Protein AF-A0AA35QQP9-F1 (afdb_monomer)

Organism: NCBI:txid74358

Structure (mmCIF, N/CA/C/O backbone):
data_AF-A0AA35QQP9-F1
#
_entry.id   AF-A0AA35QQP9-F1
#
loop_
_atom_site.group_PDB
_atom_site.id
_atom_site.type_symbol
_atom_site.label_atom_id
_atom_site.label_alt_id
_atom_site.label_comp_id
_atom_site.label_asym_id
_atom_site.label_entity_id
_atom_site.label_seq_id
_atom_site.pdbx_PDB_ins_code
_atom_site.Cartn_x
_atom_site.Cartn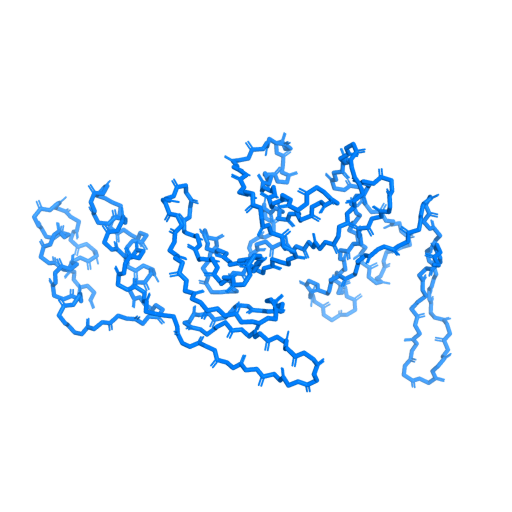_y
_atom_site.Cartn_z
_atom_site.occupancy
_atom_site.B_iso_or_equiv
_atom_site.auth_seq_id
_atom_site.auth_comp_id
_atom_site.auth_asym_id
_atom_site.auth_atom_id
_atom_site.pdbx_PDB_model_num
ATOM 1 N N . GLU A 1 1 ? 18.920 -3.601 -13.553 1.00 89.25 1 GLU A N 1
ATOM 2 C CA . GLU A 1 1 ? 18.325 -3.638 -14.903 1.00 89.25 1 GLU A CA 1
ATOM 3 C C . GLU A 1 1 ? 17.366 -2.453 -15.074 1.00 89.25 1 GLU A C 1
ATOM 5 O O . GLU A 1 1 ? 16.730 -2.079 -14.091 1.00 89.25 1 GLU A O 1
ATOM 10 N N . LYS A 1 2 ? 17.320 -1.806 -16.251 1.00 95.94 2 LYS A N 1
ATOM 11 C CA . LYS A 1 2 ? 16.365 -0.711 -16.572 1.00 95.94 2 LYS A CA 1
ATOM 12 C C . LYS A 1 2 ? 15.192 -1.193 -17.431 1.00 95.94 2 LYS A C 1
ATOM 14 O O . LYS A 1 2 ? 14.201 -0.486 -17.583 1.00 95.94 2 LYS A O 1
ATOM 19 N N . ARG A 1 3 ? 15.326 -2.371 -18.031 1.00 96.38 3 ARG A N 1
ATOM 20 C CA . ARG A 1 3 ? 14.351 -2.958 -18.941 1.00 96.38 3 ARG A CA 1
ATOM 21 C C . ARG A 1 3 ? 13.398 -3.875 -18.183 1.00 96.38 3 ARG A C 1
ATOM 23 O O . ARG A 1 3 ? 13.843 -4.753 -17.451 1.00 96.38 3 ARG A O 1
ATOM 30 N N . LEU A 1 4 ? 12.100 -3.690 -18.389 1.00 96.06 4 LEU A N 1
ATOM 31 C CA . LEU A 1 4 ? 11.058 -4.590 -17.905 1.00 96.06 4 LEU A CA 1
ATOM 32 C C . LEU A 1 4 ? 10.442 -5.318 -19.098 1.00 96.06 4 LEU A C 1
ATOM 34 O O . LEU A 1 4 ? 10.037 -4.670 -20.060 1.00 96.06 4 LEU A O 1
ATOM 38 N N . GLN A 1 5 ? 10.374 -6.645 -19.046 1.00 94.88 5 GLN A N 1
ATOM 39 C CA . GLN A 1 5 ? 9.845 -7.474 -20.129 1.00 94.88 5 GLN A CA 1
ATOM 40 C C . GLN A 1 5 ? 8.628 -8.260 -19.649 1.00 94.88 5 GLN A C 1
ATOM 42 O O . GLN A 1 5 ? 8.633 -8.810 -18.550 1.00 94.88 5 GLN A O 1
ATOM 47 N N . CYS A 1 6 ? 7.598 -8.312 -20.489 1.00 93.56 6 CYS A N 1
ATOM 48 C CA . CYS A 1 6 ? 6.437 -9.174 -20.321 1.00 93.56 6 CYS A CA 1
ATOM 49 C C . CYS A 1 6 ? 6.560 -10.328 -21.317 1.00 93.56 6 CYS A C 1
ATOM 51 O O . CYS A 1 6 ? 6.706 -10.104 -22.523 1.00 93.56 6 CYS A O 1
ATOM 53 N N . LEU A 1 7 ? 6.562 -11.548 -20.788 1.00 93.81 7 LEU A N 1
ATOM 54 C CA . LEU A 1 7 ? 6.666 -12.779 -21.556 1.00 93.81 7 LEU A CA 1
ATOM 55 C C . LEU A 1 7 ? 5.373 -13.573 -21.385 1.00 93.81 7 LEU A C 1
ATOM 57 O O . LEU A 1 7 ? 4.830 -13.633 -20.281 1.00 93.81 7 LEU A O 1
ATOM 61 N N . SER A 1 8 ? 4.935 -14.227 -22.453 1.00 91.81 8 SER A N 1
ATOM 62 C CA . SER A 1 8 ? 3.898 -15.248 -22.381 1.00 91.81 8 SER A CA 1
ATOM 63 C C . SER A 1 8 ? 4.399 -16.478 -21.610 1.00 91.81 8 SER A C 1
ATOM 65 O O . SER A 1 8 ? 5.603 -16.668 -21.404 1.00 91.81 8 SER A O 1
ATOM 67 N N . PHE A 1 9 ? 3.492 -17.395 -21.264 1.00 90.88 9 PHE A N 1
ATOM 68 C CA . PHE A 1 9 ? 3.864 -18.685 -20.666 1.00 90.88 9 PHE A CA 1
ATOM 69 C C . PHE A 1 9 ? 4.741 -19.562 -21.572 1.00 90.88 9 PHE A C 1
ATOM 71 O O . PHE A 1 9 ? 5.433 -20.448 -21.078 1.00 90.88 9 PHE A O 1
ATOM 78 N N . SER A 1 10 ? 4.755 -19.309 -22.885 1.00 96.31 10 SER A N 1
ATOM 79 C CA . SER A 1 10 ? 5.655 -19.978 -23.832 1.00 96.31 10 SER A CA 1
ATOM 80 C C . SER A 1 10 ? 7.013 -19.275 -23.973 1.00 96.31 10 SER A C 1
ATOM 82 O O . SER A 1 10 ? 7.796 -19.636 -24.848 1.00 96.31 10 SER A O 1
ATOM 84 N N . GLY A 1 11 ? 7.291 -18.251 -23.158 1.00 94.38 11 GLY A N 1
ATOM 85 C CA . GLY A 1 11 ? 8.537 -17.481 -23.186 1.00 94.38 11 GLY A CA 1
ATOM 86 C C . GLY A 1 11 ? 8.629 -16.468 -24.330 1.00 94.38 11 GLY A C 1
ATOM 87 O O . GLY A 1 11 ? 9.696 -15.898 -24.559 1.00 94.38 11 GLY A O 1
ATOM 88 N N . VAL A 1 12 ? 7.535 -16.225 -25.058 1.00 96.44 12 VAL A N 1
ATOM 89 C CA . VAL A 1 12 ? 7.515 -15.256 -26.161 1.00 96.44 12 VAL A CA 1
ATOM 90 C C . VAL A 1 12 ? 7.364 -13.856 -25.584 1.00 96.44 12 VAL A C 1
ATOM 92 O O . VAL A 1 12 ? 6.484 -13.612 -24.764 1.00 96.44 12 VAL A O 1
ATOM 95 N N . LYS A 1 13 ? 8.216 -12.921 -26.015 1.00 95.00 13 LYS A N 1
ATOM 96 C CA . LYS A 1 13 ? 8.120 -11.525 -25.582 1.00 95.00 13 LYS A CA 1
ATOM 97 C C . LYS A 1 13 ? 6.868 -10.873 -26.157 1.00 95.00 13 LYS A C 1
ATOM 99 O O . LYS A 1 13 ? 6.793 -10.644 -27.360 1.00 95.00 13 LYS A O 1
ATOM 104 N N . GLU A 1 14 ? 5.938 -10.520 -25.279 1.00 93.31 14 GLU A N 1
ATOM 105 C CA . GLU A 1 14 ? 4.712 -9.803 -25.632 1.00 93.31 14 GLU A CA 1
ATOM 106 C C . GLU A 1 14 ? 4.926 -8.291 -25.575 1.00 93.31 14 GLU A C 1
ATOM 108 O O . GLU A 1 14 ? 4.442 -7.552 -26.434 1.00 93.31 14 GLU A O 1
ATOM 113 N N . ARG A 1 15 ? 5.682 -7.813 -24.576 1.00 93.31 15 ARG A N 1
ATOM 114 C CA . ARG A 1 15 ? 5.917 -6.377 -24.387 1.00 93.31 15 ARG A CA 1
ATOM 115 C C . ARG A 1 15 ? 7.225 -6.076 -23.668 1.00 93.31 15 ARG A C 1
ATOM 117 O O . ARG A 1 15 ? 7.816 -6.927 -23.005 1.00 93.31 15 ARG A O 1
ATOM 124 N N . GLU A 1 16 ? 7.676 -4.837 -23.806 1.00 95.12 16 GLU A N 1
ATOM 125 C CA . GLU A 1 16 ? 8.870 -4.319 -23.152 1.00 95.12 16 GLU A CA 1
ATOM 126 C C . GLU A 1 16 ? 8.683 -2.843 -22.807 1.00 95.12 16 GLU A C 1
ATOM 128 O O . GLU A 1 16 ? 8.156 -2.079 -23.615 1.00 95.12 16 GLU A O 1
ATOM 133 N N . TRP A 1 17 ? 9.154 -2.446 -21.628 1.00 96.62 17 TRP A N 1
ATOM 134 C CA . TRP A 1 17 ? 9.225 -1.055 -21.206 1.00 96.62 17 TRP A CA 1
ATOM 135 C C . TRP A 1 17 ? 10.654 -0.727 -20.783 1.00 96.62 17 TRP A C 1
ATOM 137 O O . TRP A 1 17 ? 11.290 -1.481 -20.039 1.00 96.62 17 TRP A O 1
ATOM 147 N N . LEU A 1 18 ? 11.153 0.419 -21.236 1.00 96.50 18 LEU A N 1
ATOM 148 C CA . LEU A 1 18 ? 12.462 0.934 -20.856 1.00 96.50 18 LEU A CA 1
ATOM 149 C C . LEU A 1 18 ? 12.287 2.058 -19.835 1.00 96.50 18 LEU A C 1
ATOM 151 O O . LEU A 1 18 ? 11.693 3.088 -20.139 1.00 96.50 18 LEU A O 1
ATOM 155 N N . MET A 1 19 ? 12.813 1.853 -18.630 1.00 96.38 19 MET A N 1
ATOM 156 C CA . MET A 1 19 ? 12.759 2.839 -17.553 1.00 96.38 19 MET A CA 1
ATOM 157 C C . MET A 1 19 ? 13.914 3.837 -17.659 1.00 96.38 19 MET A C 1
ATOM 159 O O . MET A 1 19 ? 15.019 3.497 -18.087 1.00 96.38 19 MET A O 1
ATOM 163 N N . GLU A 1 20 ? 13.699 5.062 -17.180 1.00 95.38 20 GLU A N 1
ATOM 164 C CA . GLU A 1 20 ? 14.738 6.103 -17.152 1.00 95.38 20 GLU A CA 1
ATOM 165 C C . GLU A 1 20 ? 15.899 5.743 -16.203 1.00 95.38 20 GLU A C 1
ATOM 167 O O . GLU A 1 20 ? 17.068 6.073 -16.439 1.00 95.38 20 GLU A O 1
ATOM 172 N N . SER A 1 21 ? 15.595 5.003 -15.136 1.00 97.81 21 SER A N 1
ATOM 173 C CA . SER A 1 21 ? 16.534 4.609 -14.085 1.00 97.81 21 SER A CA 1
ATOM 174 C C . SER A 1 21 ? 16.409 3.125 -13.735 1.00 97.81 21 SER A C 1
ATOM 176 O O . SER A 1 21 ? 15.544 2.416 -14.243 1.00 97.8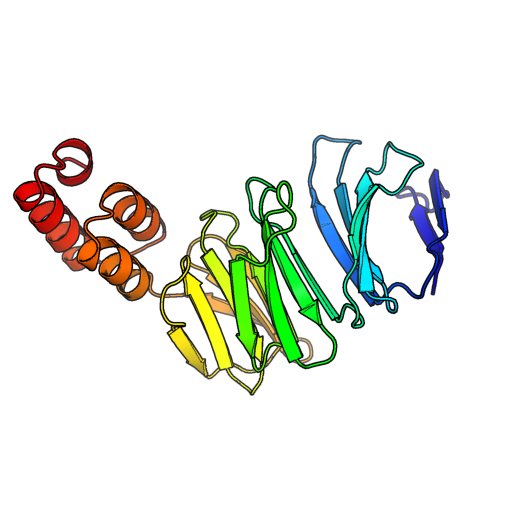1 21 SER A O 1
ATOM 178 N N . LEU A 1 22 ? 17.328 2.628 -12.904 1.00 98.00 22 LEU A N 1
ATOM 179 C CA . LEU A 1 22 ? 17.347 1.229 -12.475 1.00 98.00 22 LEU A CA 1
ATOM 180 C C . LEU A 1 22 ? 16.060 0.883 -11.727 1.00 98.00 22 LEU A C 1
ATOM 182 O O . LEU A 1 22 ? 15.686 1.593 -10.793 1.00 98.00 22 LEU A O 1
ATOM 186 N N . ILE A 1 23 ? 15.438 -0.233 -12.102 1.00 98.25 23 ILE A N 1
ATOM 187 C CA . ILE A 1 23 ? 14.289 -0.787 -11.388 1.00 98.25 23 ILE A CA 1
ATOM 188 C C . ILE A 1 23 ? 14.777 -1.318 -10.039 1.00 98.25 23 ILE A C 1
ATOM 190 O O . ILE A 1 23 ? 15.740 -2.087 -9.979 1.00 98.25 23 ILE A O 1
ATOM 194 N N . ARG A 1 24 ? 14.135 -0.876 -8.957 1.00 97.31 24 ARG A N 1
ATOM 195 C CA . ARG A 1 24 ? 14.454 -1.276 -7.579 1.00 97.31 24 ARG A CA 1
ATOM 196 C C . ARG A 1 24 ? 13.390 -2.172 -6.974 1.00 97.31 24 ARG A C 1
ATOM 198 O O . ARG A 1 24 ? 13.735 -3.063 -6.207 1.00 97.31 24 ARG A O 1
ATOM 205 N N . TYR A 1 25 ? 12.130 -1.948 -7.331 1.00 97.44 25 TYR A N 1
ATOM 206 C CA . TYR A 1 25 ? 11.013 -2.711 -6.797 1.00 97.44 25 TYR A CA 1
ATOM 207 C C . TYR A 1 25 ? 9.899 -2.849 -7.833 1.00 97.44 25 TYR A C 1
ATOM 209 O O . TYR A 1 25 ? 9.630 -1.908 -8.582 1.00 97.44 25 TYR A O 1
ATOM 217 N N . ILE A 1 26 ? 9.254 -4.014 -7.861 1.00 96.81 26 ILE A N 1
ATOM 218 C CA . ILE A 1 26 ? 8.072 -4.292 -8.680 1.00 96.81 26 ILE A CA 1
ATOM 219 C C . ILE A 1 26 ? 7.016 -4.907 -7.767 1.00 96.81 26 ILE A C 1
ATOM 221 O O . ILE A 1 26 ? 7.303 -5.867 -7.053 1.00 96.81 26 ILE A O 1
ATOM 225 N N . LYS A 1 27 ? 5.794 -4.380 -7.820 1.00 96.31 27 LYS A N 1
ATOM 226 C CA . LYS A 1 27 ? 4.635 -4.917 -7.099 1.00 96.31 27 LYS A CA 1
ATOM 227 C C . LYS A 1 27 ? 3.499 -5.170 -8.077 1.00 96.31 27 LYS A C 1
ATOM 229 O O . LYS A 1 27 ? 3.086 -4.261 -8.793 1.00 96.31 27 LYS A O 1
ATOM 234 N N . VAL A 1 28 ? 2.963 -6.387 -8.084 1.00 95.12 28 VAL A N 1
ATOM 235 C CA . VAL A 1 28 ? 1.711 -6.684 -8.790 1.00 95.12 28 VAL A CA 1
ATOM 236 C C . VAL A 1 28 ? 0.554 -6.117 -7.977 1.00 95.12 28 VAL A C 1
ATOM 238 O O . VAL A 1 28 ? 0.449 -6.388 -6.784 1.00 95.12 28 VAL A O 1
ATOM 241 N N . ILE A 1 29 ? -0.314 -5.344 -8.626 1.00 93.94 29 ILE A N 1
ATOM 242 C CA . ILE A 1 29 ? -1.487 -4.713 -7.993 1.00 93.94 29 ILE A CA 1
ATOM 243 C C . ILE A 1 29 ? -2.811 -5.264 -8.538 1.00 93.94 29 ILE A C 1
ATOM 245 O O . ILE A 1 29 ? -3.883 -4.754 -8.209 1.00 93.94 29 ILE A O 1
ATOM 249 N N . GLY A 1 30 ? -2.737 -6.300 -9.380 1.00 92.12 30 GLY A N 1
ATOM 250 C CA . GLY A 1 30 ? -3.878 -6.978 -9.990 1.00 92.12 30 GLY A CA 1
ATOM 251 C C . GLY A 1 30 ? -4.621 -6.116 -11.012 1.00 92.12 30 GLY A C 1
ATOM 252 O O . GLY A 1 30 ? -4.199 -5.018 -11.381 1.00 92.12 30 GLY A O 1
ATOM 253 N N . GLY A 1 31 ? -5.768 -6.595 -11.466 1.00 91.81 31 GLY A N 1
ATOM 254 C CA . GLY A 1 31 ? -6.614 -5.938 -12.457 1.00 91.81 31 GLY A CA 1
ATOM 255 C C . GLY A 1 31 ? -7.516 -6.963 -13.141 1.00 91.81 31 GLY A C 1
ATOM 256 O O . GLY A 1 31 ? -7.404 -8.152 -12.842 1.00 91.81 31 GLY A O 1
ATOM 257 N N . PRO A 1 32 ? -8.426 -6.524 -14.022 1.00 93.25 32 PRO A N 1
ATOM 258 C CA . PRO A 1 32 ? -9.180 -7.434 -14.874 1.00 93.25 32 PRO A CA 1
ATOM 259 C C . PRO A 1 32 ? -8.239 -8.293 -15.735 1.00 93.25 32 PRO A C 1
ATOM 261 O O . PRO A 1 32 ? -7.147 -7.816 -16.057 1.00 93.25 32 PRO A O 1
ATOM 264 N N . PRO A 1 33 ? -8.666 -9.496 -16.157 1.00 92.50 33 PRO A N 1
ATOM 265 C CA . PRO A 1 33 ? -7.888 -10.339 -17.060 1.00 92.50 33 PRO A CA 1
ATOM 266 C C . PRO A 1 33 ? -7.400 -9.574 -18.297 1.00 92.50 33 PRO A C 1
ATOM 268 O O . PRO A 1 33 ? -8.198 -8.942 -18.994 1.00 92.50 33 PRO A O 1
ATOM 271 N N . GLY A 1 34 ? -6.091 -9.611 -18.547 1.00 89.75 34 GLY A N 1
ATOM 272 C CA . GLY A 1 34 ? -5.435 -8.907 -19.653 1.00 89.75 34 GLY A CA 1
ATOM 273 C C . GLY A 1 34 ? -5.222 -7.407 -19.425 1.00 89.75 34 GLY A C 1
ATOM 274 O O . GLY A 1 34 ? -4.732 -6.727 -20.319 1.00 89.75 34 GLY A O 1
ATOM 275 N N . ARG A 1 35 ? -5.591 -6.874 -18.255 1.00 93.69 35 ARG A N 1
ATOM 276 C CA . ARG A 1 35 ? -5.403 -5.472 -17.832 1.00 93.69 35 ARG A CA 1
ATOM 277 C C . ARG A 1 35 ? -4.793 -5.378 -16.437 1.00 93.69 35 ARG A C 1
ATOM 279 O O . ARG A 1 35 ? -5.070 -4.451 -15.668 1.00 93.69 35 ARG A O 1
ATOM 286 N N . GLU A 1 36 ? -3.999 -6.370 -16.070 1.00 94.94 36 GLU A N 1
ATOM 287 C CA . GLU A 1 36 ? -3.306 -6.427 -14.799 1.00 94.94 36 GLU A CA 1
ATOM 288 C C . GLU A 1 36 ? -2.321 -5.261 -14.675 1.00 94.94 36 GLU A C 1
ATOM 290 O O . GLU A 1 36 ? -1.616 -4.885 -15.615 1.00 94.94 36 GLU A O 1
ATOM 295 N N . GLY A 1 37 ? -2.305 -4.663 -13.486 1.00 95.31 37 GLY A 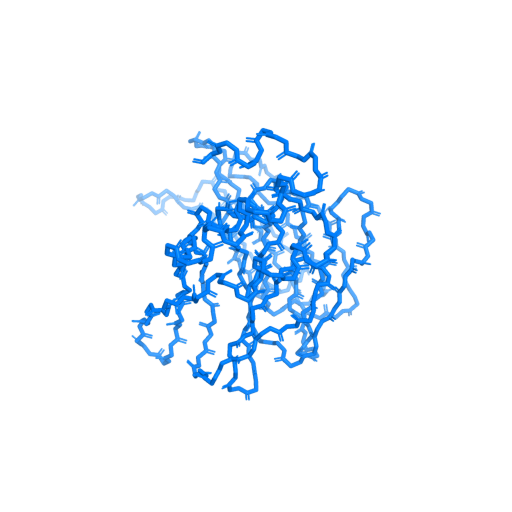N 1
ATOM 296 C CA . GLY A 1 37 ? -1.447 -3.545 -13.152 1.00 95.31 37 GLY A CA 1
ATOM 297 C C . GLY A 1 37 ? -0.201 -3.970 -12.383 1.00 95.31 37 GLY A C 1
ATOM 298 O O . GLY A 1 37 ? -0.224 -4.893 -11.562 1.00 95.31 37 GLY A O 1
ATOM 299 N N . LEU A 1 38 ? 0.864 -3.207 -12.584 1.00 96.25 38 LEU A N 1
ATOM 300 C CA . LEU A 1 38 ? 2.121 -3.282 -11.855 1.00 96.25 38 LEU A CA 1
ATOM 301 C C . LEU A 1 38 ? 2.474 -1.887 -11.344 1.00 96.25 38 LEU A C 1
ATOM 303 O O . LEU A 1 38 ? 2.244 -0.888 -12.028 1.00 96.25 38 LEU A O 1
ATOM 307 N N . LEU A 1 39 ? 3.088 -1.825 -10.174 1.00 97.75 39 LEU A N 1
ATOM 308 C CA . LEU A 1 39 ? 3.823 -0.656 -9.722 1.00 97.75 39 LEU A CA 1
ATOM 309 C C . LEU A 1 39 ? 5.315 -0.920 -9.845 1.00 97.75 39 LEU A C 1
ATOM 311 O O . LEU A 1 39 ? 5.786 -2.018 -9.544 1.00 97.75 39 LEU A O 1
ATOM 315 N N . VAL A 1 40 ? 6.053 0.099 -10.266 1.00 98.25 40 VAL A N 1
ATOM 316 C CA . VAL A 1 40 ? 7.497 0.028 -10.467 1.00 98.25 40 VAL A CA 1
ATOM 317 C C . VAL A 1 40 ? 8.151 1.214 -9.775 1.00 98.25 40 VAL A C 1
ATOM 319 O O . VAL A 1 40 ? 7.869 2.364 -10.103 1.00 98.25 40 VAL A O 1
ATOM 322 N N . GLY A 1 41 ? 9.027 0.925 -8.816 1.00 98.31 41 GLY A N 1
ATOM 323 C CA . GLY A 1 41 ? 9.838 1.914 -8.113 1.00 98.31 41 GLY A CA 1
ATOM 324 C C . GLY A 1 41 ? 11.255 1.937 -8.669 1.00 98.31 41 GLY A C 1
ATOM 325 O O . GLY A 1 41 ? 11.887 0.884 -8.819 1.00 98.31 41 GLY A O 1
ATOM 326 N N . LEU A 1 42 ? 11.762 3.128 -8.979 1.00 98.50 42 LEU A N 1
ATOM 327 C CA . LEU A 1 42 ? 13.074 3.318 -9.590 1.00 98.50 42 LEU A CA 1
ATOM 328 C C . LEU A 1 42 ? 14.108 3.906 -8.616 1.00 98.50 42 LEU A C 1
ATOM 330 O O . LEU A 1 42 ? 13.783 4.558 -7.625 1.00 98.50 42 LEU A O 1
ATOM 334 N N . LYS A 1 43 ? 15.396 3.735 -8.944 1.00 98.25 43 LYS A N 1
ATOM 335 C CA . LYS A 1 43 ? 16.525 4.297 -8.177 1.00 98.25 43 LYS A CA 1
ATOM 336 C C . LYS A 1 43 ? 16.542 5.832 -8.161 1.00 98.25 43 LYS A C 1
ATOM 338 O O . LYS A 1 43 ? 17.113 6.415 -7.258 1.00 98.25 43 LYS A O 1
ATOM 343 N N . ASN A 1 44 ? 15.944 6.496 -9.148 1.00 97.81 44 ASN A N 1
ATOM 344 C CA . ASN A 1 44 ? 15.851 7.964 -9.187 1.00 97.81 44 ASN A CA 1
ATOM 345 C C . ASN A 1 44 ? 14.605 8.512 -8.457 1.00 97.81 44 ASN A C 1
ATOM 347 O O . ASN A 1 44 ? 14.229 9.654 -8.710 1.00 97.81 44 ASN A O 1
ATOM 351 N N . GLY A 1 45 ? 13.919 7.686 -7.659 1.00 97.88 45 GLY 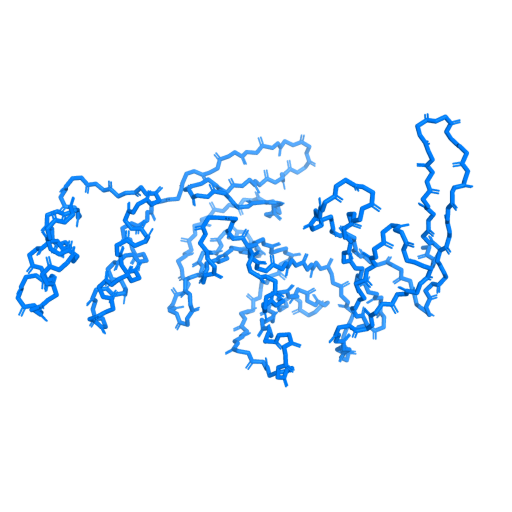A N 1
ATOM 352 C CA . GLY A 1 45 ? 12.721 8.074 -6.910 1.00 97.88 45 GLY A CA 1
ATOM 353 C C . GLY A 1 45 ? 11.425 8.112 -7.717 1.00 97.88 45 GLY A C 1
ATOM 354 O O . GLY A 1 45 ? 10.366 8.401 -7.165 1.00 97.88 45 GLY A O 1
ATOM 355 N N . GLN A 1 46 ? 11.464 7.825 -9.021 1.00 98.12 46 GLN A N 1
ATOM 356 C CA . GLN A 1 46 ? 10.253 7.769 -9.837 1.00 98.12 46 GLN A CA 1
ATOM 357 C C . GLN A 1 46 ? 9.452 6.500 -9.531 1.00 98.12 46 GLN A C 1
ATOM 359 O O . GLN A 1 46 ? 10.010 5.402 -9.438 1.00 98.12 46 GLN A O 1
ATOM 364 N N . ILE A 1 47 ? 8.135 6.658 -9.409 1.00 98.38 47 ILE A N 1
ATOM 365 C CA . ILE A 1 47 ? 7.187 5.570 -9.187 1.00 98.38 47 ILE A CA 1
ATOM 366 C C . ILE A 1 47 ? 6.192 5.562 -10.337 1.00 98.38 47 ILE A C 1
ATOM 368 O O . ILE A 1 47 ? 5.530 6.563 -10.626 1.00 98.38 47 ILE A O 1
ATOM 372 N N . LEU A 1 48 ? 6.109 4.419 -11.002 1.00 97.88 48 LEU A N 1
ATOM 373 C CA . LEU A 1 48 ? 5.355 4.222 -12.228 1.00 97.88 48 LEU A CA 1
ATOM 374 C C . LEU A 1 48 ? 4.257 3.187 -12.007 1.00 97.88 48 LEU A C 1
ATOM 376 O O . LEU A 1 48 ? 4.444 2.213 -11.279 1.00 97.88 48 LEU A O 1
ATOM 380 N N . LYS A 1 49 ? 3.137 3.369 -12.698 1.00 97.38 49 LYS A N 1
ATOM 381 C CA . LYS A 1 49 ? 2.081 2.378 -12.865 1.00 97.38 49 LYS A CA 1
ATOM 382 C C . LYS A 1 49 ? 2.076 1.897 -14.305 1.00 97.38 49 LYS A C 1
ATOM 384 O O . LYS A 1 49 ? 2.029 2.703 -15.231 1.00 97.38 49 LYS A O 1
ATOM 389 N N . ILE A 1 50 ? 2.111 0.589 -14.485 1.00 96.81 50 ILE A N 1
ATOM 390 C CA . ILE A 1 50 ? 2.088 -0.065 -15.791 1.00 96.81 50 ILE A CA 1
ATOM 391 C C . ILE A 1 50 ? 0.855 -0.955 -15.845 1.00 96.81 50 ILE A C 1
ATOM 393 O O . ILE A 1 50 ? 0.522 -1.595 -14.852 1.00 96.81 50 ILE A O 1
ATOM 397 N N . PHE A 1 51 ? 0.194 -0.997 -16.996 1.00 96.12 51 PHE A N 1
ATOM 398 C CA . PHE A 1 51 ? -0.813 -2.007 -17.307 1.00 96.12 51 PHE A CA 1
ATOM 399 C C . PHE A 1 51 ? -0.285 -2.885 -18.436 1.00 96.12 51 PHE A C 1
ATOM 401 O O . PHE A 1 51 ? 0.337 -2.373 -19.365 1.00 96.12 51 PHE A O 1
ATOM 408 N N . VAL A 1 52 ? -0.507 -4.196 -18.365 1.00 93.94 52 VAL A N 1
ATOM 409 C CA . VAL A 1 52 ? 0.052 -5.144 -19.348 1.00 93.94 52 VAL A CA 1
ATOM 410 C C . VAL A 1 52 ? -0.493 -4.945 -20.772 1.00 93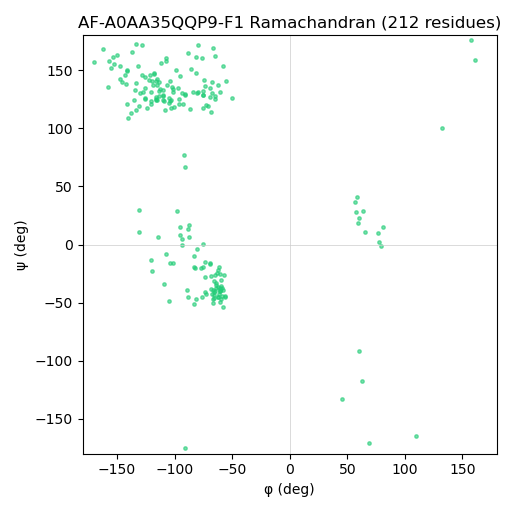.94 52 VAL A C 1
ATOM 412 O O . VAL A 1 52 ? 0.214 -5.216 -21.747 1.00 93.94 52 VAL A O 1
ATOM 415 N N . ASP A 1 53 ? -1.702 -4.395 -20.918 1.00 93.19 53 ASP A N 1
ATOM 416 C CA . ASP A 1 53 ? -2.294 -4.014 -22.206 1.00 93.19 53 ASP A CA 1
ATOM 417 C C . ASP A 1 53 ? -1.838 -2.641 -22.717 1.00 93.19 53 ASP A C 1
ATOM 419 O O . ASP A 1 53 ? -2.089 -2.308 -23.877 1.00 93.19 53 ASP A O 1
ATOM 423 N N . ASN A 1 54 ? -1.133 -1.853 -21.900 1.00 92.44 54 ASN A N 1
ATOM 424 C CA . ASN A 1 54 ? -0.744 -0.488 -22.233 1.00 92.44 54 ASN A CA 1
ATOM 425 C C . ASN A 1 54 ? 0.775 -0.366 -22.480 1.00 92.44 54 ASN A C 1
ATOM 427 O O . ASN A 1 54 ? 1.584 -0.701 -21.608 1.00 92.44 54 ASN A O 1
ATOM 431 N N . PRO A 1 55 ? 1.215 0.151 -23.644 1.00 90.50 55 PRO A N 1
ATOM 432 C CA . PRO A 1 55 ? 2.637 0.371 -23.908 1.00 90.50 55 PRO A CA 1
ATOM 433 C C . PRO A 1 55 ? 3.263 1.494 -23.067 1.00 90.50 55 PRO A C 1
ATOM 435 O O . PRO A 1 55 ? 4.486 1.554 -22.965 1.00 90.50 55 PRO A O 1
ATOM 438 N N . PHE A 1 56 ? 2.468 2.373 -22.453 1.00 92.88 56 PHE A N 1
ATOM 439 C CA . PHE A 1 56 ? 2.976 3.524 -21.711 1.00 92.88 56 PHE A CA 1
ATOM 440 C C . PHE A 1 56 ? 2.962 3.289 -20.198 1.00 92.88 56 PHE A C 1
ATOM 442 O O . PHE A 1 56 ? 1.966 2.846 -19.625 1.00 92.88 56 PHE A O 1
ATOM 449 N N . ALA A 1 57 ? 4.072 3.637 -19.544 1.00 95.06 57 ALA A N 1
ATOM 450 C CA . ALA A 1 57 ? 4.158 3.702 -18.091 1.00 95.06 57 ALA A CA 1
ATOM 451 C C . ALA A 1 57 ? 3.642 5.063 -17.599 1.00 95.06 57 ALA A C 1
ATOM 453 O O . ALA A 1 57 ? 4.047 6.111 -18.099 1.00 95.06 57 ALA A O 1
ATOM 454 N N . ILE A 1 58 ? 2.758 5.050 -16.605 1.00 95.88 58 ILE A N 1
ATOM 455 C CA . ILE A 1 58 ? 2.138 6.249 -16.035 1.00 95.88 58 ILE A CA 1
ATOM 456 C C . ILE A 1 58 ? 2.920 6.653 -14.788 1.00 95.88 58 ILE A C 1
ATOM 458 O O . ILE A 1 58 ? 3.000 5.883 -13.834 1.00 95.88 58 ILE A O 1
ATOM 462 N N . VAL A 1 59 ? 3.469 7.866 -14.754 1.00 96.88 59 VAL A N 1
ATOM 463 C CA . VAL A 1 59 ? 4.135 8.394 -13.554 1.00 96.88 59 VAL A CA 1
ATOM 464 C C . VAL A 1 59 ? 3.094 8.707 -12.485 1.00 96.88 59 VAL A C 1
ATOM 466 O O . VAL A 1 59 ? 2.220 9.547 -12.689 1.00 96.88 59 VAL A O 1
ATOM 469 N N . LEU A 1 60 ? 3.192 8.042 -11.333 1.00 97.12 60 LEU A N 1
ATOM 470 C CA . LEU A 1 60 ? 2.343 8.327 -10.179 1.00 97.12 60 LEU A CA 1
ATOM 471 C C . LEU A 1 60 ? 2.952 9.403 -9.286 1.00 97.12 60 LEU A C 1
ATOM 473 O O . LEU A 1 60 ? 2.237 10.298 -8.843 1.00 97.12 60 LEU A O 1
ATOM 477 N N . LEU A 1 61 ? 4.248 9.305 -9.001 1.00 97.25 61 LEU A N 1
ATOM 478 C CA . LEU A 1 61 ? 4.952 10.187 -8.075 1.00 97.25 61 LEU A CA 1
ATOM 479 C C . LEU A 1 61 ? 6.451 10.183 -8.406 1.00 97.25 61 LEU A C 1
ATOM 481 O O . LEU A 1 61 ? 6.958 9.236 -9.012 1.00 97.25 61 LEU A O 1
ATOM 485 N N . LYS A 1 62 ? 7.166 11.231 -7.996 1.00 97.00 62 LYS A N 1
ATOM 486 C CA . LYS A 1 62 ? 8.628 11.276 -8.021 1.00 97.00 62 LYS A CA 1
ATOM 487 C C . LYS A 1 62 ? 9.149 11.813 -6.691 1.00 97.00 62 LYS A C 1
ATOM 489 O O . LYS A 1 62 ? 8.888 12.963 -6.354 1.00 97.00 62 LYS A O 1
ATOM 494 N N . GLN A 1 63 ? 9.878 10.977 -5.964 1.00 95.88 63 GLN A N 1
ATOM 495 C CA . GLN A 1 63 ? 10.605 11.354 -4.755 1.00 95.88 63 GLN A CA 1
ATOM 496 C C . GLN A 1 63 ? 12.018 11.839 -5.100 1.00 95.88 63 GLN A C 1
ATOM 498 O O . GLN A 1 63 ? 12.514 11.626 -6.209 1.00 95.88 63 GLN A O 1
ATOM 503 N N . SER A 1 64 ? 12.668 12.499 -4.144 1.00 96.06 64 SER A N 1
ATOM 504 C CA . SER A 1 64 ? 14.086 12.868 -4.232 1.00 96.06 64 SER A CA 1
ATOM 505 C C . SER A 1 64 ? 15.026 11.688 -3.965 1.00 96.06 64 SER A C 1
ATOM 507 O O . SER A 1 64 ? 16.185 11.737 -4.371 1.00 96.06 64 SER A O 1
ATOM 509 N N . THR A 1 65 ? 14.533 10.644 -3.300 1.00 97.75 65 THR A N 1
ATOM 510 C CA . THR A 1 65 ? 15.297 9.497 -2.798 1.00 97.75 65 THR A CA 1
ATOM 511 C C . THR A 1 65 ? 14.938 8.221 -3.551 1.00 97.75 65 THR A C 1
ATOM 513 O O . THR A 1 65 ? 13.868 8.108 -4.154 1.00 97.75 65 THR A O 1
ATOM 516 N N . ALA A 1 66 ? 15.849 7.249 -3.568 1.00 98.12 66 ALA A N 1
ATOM 517 C CA . ALA A 1 66 ? 15.628 5.987 -4.266 1.00 98.12 66 ALA A CA 1
ATOM 518 C C . ALA A 1 66 ? 14.522 5.148 -3.607 1.00 98.12 66 ALA A C 1
ATOM 520 O O . ALA A 1 66 ? 14.484 4.990 -2.388 1.00 98.12 66 ALA A O 1
ATOM 521 N N . VAL A 1 67 ? 13.673 4.515 -4.423 1.00 98.31 67 VAL A N 1
ATOM 522 C CA . VAL A 1 67 ? 12.625 3.618 -3.918 1.00 98.31 67 VAL A CA 1
ATOM 523 C C . VAL A 1 67 ? 13.231 2.281 -3.486 1.00 98.31 67 VAL A C 1
ATOM 525 O O . VAL A 1 67 ? 14.002 1.669 -4.236 1.00 98.31 67 VAL A O 1
ATOM 528 N N . ARG A 1 68 ? 12.865 1.798 -2.295 1.00 97.19 68 ARG A N 1
ATOM 529 C CA . ARG A 1 68 ? 13.259 0.483 -1.765 1.00 97.19 68 ARG A CA 1
ATOM 530 C C . ARG A 1 68 ? 12.118 -0.526 -1.823 1.00 97.19 68 ARG A C 1
ATOM 532 O O . ARG A 1 68 ? 12.323 -1.640 -2.294 1.00 97.19 68 ARG A O 1
ATOM 539 N N . CYS A 1 69 ? 10.937 -0.137 -1.362 1.00 96.88 69 CYS A N 1
ATOM 540 C CA . CYS A 1 69 ? 9.725 -0.952 -1.358 1.00 96.88 69 CYS A CA 1
ATOM 541 C C . CYS A 1 69 ? 8.521 -0.029 -1.547 1.00 96.88 69 CYS A C 1
ATOM 543 O O . CYS A 1 69 ? 8.598 1.156 -1.238 1.00 96.88 69 CYS A O 1
ATOM 545 N N . LEU A 1 70 ? 7.423 -0.539 -2.088 1.00 97.88 70 LEU A N 1
ATOM 546 C CA . LEU A 1 70 ? 6.195 0.229 -2.240 1.00 97.88 70 LEU A CA 1
ATOM 547 C C . LEU A 1 70 ? 4.991 -0.705 -2.290 1.00 97.88 70 LEU A C 1
ATOM 549 O O . LEU A 1 70 ? 5.095 -1.840 -2.762 1.00 97.88 70 LEU A O 1
ATOM 553 N N . ASP A 1 71 ? 3.847 -0.196 -1.862 1.00 97.94 71 ASP A N 1
ATOM 554 C CA . ASP A 1 71 ? 2.566 -0.873 -2.007 1.00 97.94 71 ASP A CA 1
ATOM 555 C C . ASP A 1 71 ? 1.434 0.152 -2.132 1.00 97.94 71 ASP A C 1
ATOM 557 O O . ASP A 1 71 ? 1.598 1.331 -1.809 1.00 97.94 71 ASP A O 1
ATOM 561 N N . MET A 1 72 ? 0.273 -0.286 -2.602 1.00 96.50 72 MET A N 1
ATOM 562 C CA . MET A 1 72 ? -0.881 0.580 -2.824 1.00 96.50 72 MET A CA 1
ATOM 563 C C . MET A 1 72 ? -2.115 0.044 -2.106 1.00 96.50 72 MET A C 1
ATOM 565 O O . MET A 1 72 ? -2.310 -1.166 -2.017 1.00 96.50 72 MET A O 1
ATOM 569 N N . SER A 1 73 ? -2.932 0.963 -1.595 1.00 96.81 73 SER A N 1
ATOM 570 C CA . SER A 1 73 ? -4.148 0.632 -0.859 1.00 96.81 73 SER A CA 1
ATOM 571 C C . SER A 1 73 ? -5.186 -0.068 -1.745 1.00 96.81 73 SER A C 1
ATOM 573 O O . SER A 1 73 ? -5.114 -0.016 -2.981 1.00 96.81 73 SER A O 1
ATOM 575 N N . ALA A 1 74 ? -6.164 -0.738 -1.129 1.00 92.88 74 ALA A N 1
ATOM 576 C CA . ALA A 1 74 ? -7.129 -1.581 -1.834 1.00 92.88 74 ALA A CA 1
ATOM 577 C C . ALA A 1 74 ? -7.961 -0.788 -2.860 1.00 92.88 74 ALA A C 1
ATOM 579 O O . ALA A 1 74 ? -8.176 -1.252 -3.983 1.00 92.88 74 ALA A O 1
ATOM 580 N N . SER A 1 75 ? -8.356 0.441 -2.520 1.00 93.88 75 SER A N 1
ATOM 581 C CA . SER A 1 75 ? -9.082 1.360 -3.405 1.00 93.88 75 SER A CA 1
ATOM 582 C C . SER A 1 75 ? -8.182 2.106 -4.396 1.00 93.88 75 SER A C 1
ATOM 584 O O . SER A 1 75 ? -8.675 2.807 -5.281 1.00 93.88 75 SER A O 1
ATOM 586 N N . ARG A 1 76 ? -6.860 1.910 -4.308 1.00 94.44 76 ARG A N 1
ATOM 587 C CA . ARG A 1 76 ? -5.853 2.490 -5.207 1.00 94.44 76 ARG A CA 1
ATOM 588 C C . ARG A 1 76 ? -5.781 4.018 -5.165 1.00 94.44 76 ARG A C 1
ATOM 590 O O . ARG A 1 76 ? -5.413 4.634 -6.167 1.00 94.44 76 ARG A O 1
ATOM 597 N N . ASN A 1 77 ? -6.121 4.617 -4.025 1.00 95.88 77 ASN A N 1
ATOM 598 C CA . ASN A 1 77 ? -6.041 6.060 -3.795 1.00 95.88 77 ASN A CA 1
ATOM 599 C C . ASN A 1 77 ? -4.838 6.468 -2.925 1.00 95.88 77 ASN A C 1
ATOM 601 O O . ASN A 1 77 ? -4.469 7.637 -2.955 1.00 95.88 77 ASN A O 1
ATOM 605 N N . LYS A 1 78 ? -4.192 5.535 -2.209 1.00 97.44 78 LYS A N 1
ATOM 606 C CA . LYS A 1 78 ? -3.007 5.797 -1.382 1.00 97.44 78 LYS A CA 1
ATOM 607 C C . LYS A 1 78 ? -1.828 4.942 -1.806 1.00 97.44 78 LYS A C 1
ATOM 609 O O . LYS A 1 78 ? -1.970 3.763 -2.131 1.00 97.44 78 LYS A O 1
ATOM 614 N N . LEU A 1 79 ? -0.647 5.543 -1.767 1.00 98.06 79 LEU A N 1
ATOM 615 C CA . LEU A 1 79 ? 0.619 4.909 -2.110 1.00 98.06 79 LEU A CA 1
ATOM 616 C C . LEU A 1 79 ? 1.543 4.956 -0.898 1.00 98.06 79 LEU A C 1
ATOM 618 O O . LEU A 1 79 ? 1.874 6.040 -0.427 1.00 98.06 79 LEU A O 1
ATOM 622 N N . ALA A 1 80 ? 1.977 3.791 -0.425 1.00 98.25 80 ALA A N 1
ATOM 623 C CA . ALA A 1 80 ? 3.031 3.684 0.571 1.00 98.25 80 ALA A CA 1
ATOM 624 C C . ALA A 1 80 ? 4.362 3.412 -0.128 1.00 98.25 80 ALA A C 1
ATOM 626 O O . ALA A 1 80 ? 4.440 2.564 -1.018 1.00 98.25 80 ALA A O 1
ATOM 627 N N . VAL A 1 81 ? 5.407 4.121 0.282 1.00 98.44 81 VAL A N 1
ATOM 628 C CA . VAL A 1 81 ? 6.749 4.006 -0.280 1.00 98.44 81 VAL A CA 1
ATOM 629 C C . VAL A 1 81 ? 7.753 3.971 0.854 1.00 98.44 81 VAL A C 1
ATOM 631 O O . VAL A 1 81 ? 7.805 4.888 1.662 1.00 98.44 81 VAL A O 1
ATOM 634 N N . VAL A 1 82 ? 8.573 2.932 0.891 1.00 98.44 82 VAL A N 1
ATOM 635 C CA . VAL A 1 82 ? 9.792 2.915 1.693 1.00 98.44 82 VAL A CA 1
ATOM 636 C C . VAL A 1 82 ? 10.933 3.394 0.812 1.00 98.44 82 VAL A C 1
ATOM 638 O O . VAL A 1 82 ? 11.202 2.793 -0.236 1.00 98.44 82 VAL A O 1
ATOM 641 N N . ASP A 1 83 ? 11.592 4.468 1.225 1.00 97.69 83 ASP A N 1
ATOM 642 C CA . ASP A 1 83 ? 12.736 5.031 0.513 1.00 97.69 83 ASP A CA 1
ATOM 643 C C . ASP A 1 83 ? 14.073 4.447 1.006 1.00 97.69 83 ASP A C 1
ATOM 645 O O . ASP A 1 83 ? 14.103 3.493 1.787 1.00 97.69 83 ASP A O 1
ATOM 649 N N . GLU A 1 84 ? 15.197 4.965 0.505 1.00 96.75 84 GLU A N 1
ATOM 650 C CA . GLU A 1 84 ? 16.542 4.517 0.888 1.00 96.75 84 GLU A CA 1
ATOM 651 C C . GLU A 1 84 ? 17.000 4.969 2.282 1.00 96.75 84 GLU A C 1
ATOM 653 O O . GLU A 1 84 ? 17.933 4.371 2.821 1.00 96.75 84 GLU A O 1
ATOM 658 N N . ASN A 1 85 ? 16.316 5.947 2.885 1.00 97.31 85 ASN A N 1
ATOM 659 C CA . ASN A 1 85 ? 16.586 6.455 4.234 1.00 97.31 85 ASN A CA 1
ATOM 660 C C . ASN A 1 85 ? 15.841 5.665 5.318 1.00 97.31 85 ASN A C 1
ATOM 662 O O . ASN A 1 85 ? 15.653 6.159 6.428 1.00 97.31 85 ASN A O 1
ATOM 666 N N . ASP A 1 86 ? 15.356 4.470 4.983 1.00 97.19 86 ASP A N 1
ATOM 667 C CA . ASP A 1 86 ? 14.549 3.636 5.871 1.00 97.19 86 ASP A CA 1
ATOM 668 C C . ASP A 1 86 ? 13.289 4.360 6.381 1.00 97.19 86 ASP A C 1
ATOM 670 O O . ASP A 1 86 ? 12.888 4.186 7.530 1.00 97.19 86 ASP A O 1
ATOM 674 N N . THR A 1 87 ? 12.652 5.197 5.552 1.00 97.69 87 THR A N 1
ATOM 675 C CA . THR A 1 87 ? 11.419 5.908 5.925 1.00 97.69 87 THR A CA 1
ATOM 676 C C . THR A 1 87 ? 10.240 5.411 5.095 1.00 97.69 87 THR A C 1
ATOM 678 O O . THR A 1 87 ? 10.306 5.376 3.868 1.00 97.69 87 THR A O 1
ATOM 681 N N . CYS A 1 88 ? 9.145 5.032 5.759 1.00 98.00 88 CYS A N 1
ATOM 682 C CA . CYS A 1 88 ? 7.867 4.735 5.119 1.00 98.00 88 CYS A CA 1
ATOM 683 C C . CYS A 1 88 ? 7.074 6.032 4.962 1.00 98.00 88 CYS A C 1
ATOM 685 O O . CYS A 1 88 ? 6.693 6.642 5.954 1.00 98.00 88 CYS A O 1
ATOM 687 N N . LEU A 1 89 ? 6.796 6.433 3.727 1.00 98.00 89 LEU A N 1
ATOM 688 C CA . LEU A 1 89 ? 6.042 7.629 3.365 1.00 98.00 89 LEU A CA 1
ATOM 689 C C . LEU A 1 89 ? 4.726 7.215 2.712 1.00 98.00 89 LEU A C 1
ATOM 691 O O . LEU A 1 89 ? 4.723 6.378 1.808 1.00 98.00 89 LEU A O 1
ATOM 695 N N . VAL A 1 90 ? 3.613 7.801 3.146 1.00 97.94 90 VAL A N 1
ATOM 696 C CA . VAL A 1 90 ? 2.292 7.519 2.579 1.00 97.94 90 VAL A CA 1
ATOM 697 C C . VAL A 1 90 ? 1.718 8.761 1.929 1.00 97.94 90 VAL A C 1
ATOM 699 O O . VAL A 1 90 ? 1.587 9.794 2.578 1.00 97.94 90 VAL A O 1
ATOM 702 N N . TYR A 1 91 ? 1.342 8.641 0.660 1.00 97.94 91 TYR A N 1
ATOM 703 C CA . TYR A 1 91 ? 0.813 9.731 -0.153 1.00 97.94 91 TYR A CA 1
ATOM 704 C C . TYR A 1 91 ? -0.614 9.452 -0.599 1.00 97.94 91 TYR A C 1
ATOM 706 O O . TYR A 1 91 ? -0.955 8.307 -0.908 1.00 97.94 91 TYR A O 1
ATOM 714 N N . ASP A 1 92 ? -1.407 10.510 -0.734 1.00 97.25 92 ASP A N 1
ATOM 715 C CA . ASP A 1 92 ? -2.606 10.474 -1.566 1.00 97.25 92 ASP A CA 1
ATOM 716 C C . ASP A 1 92 ? -2.199 10.539 -3.048 1.00 97.25 92 ASP A C 1
ATOM 718 O O . ASP A 1 92 ? -1.408 11.382 -3.476 1.00 97.25 92 ASP A O 1
ATOM 722 N N . ILE A 1 93 ? -2.709 9.614 -3.857 1.00 95.81 93 ILE A N 1
ATOM 723 C CA . ILE A 1 93 ? -2.345 9.490 -5.271 1.00 95.81 93 ILE A CA 1
ATOM 724 C C . ILE A 1 93 ? -2.964 10.612 -6.107 1.00 95.81 93 ILE A C 1
ATOM 726 O O . ILE A 1 93 ? -2.391 10.967 -7.138 1.00 95.81 93 ILE A O 1
ATOM 730 N N . ASN A 1 94 ? -4.102 11.169 -5.708 1.00 95.31 94 ASN A N 1
ATOM 731 C CA . ASN A 1 94 ? -4.788 12.207 -6.467 1.00 95.31 94 ASN A CA 1
ATOM 732 C C . ASN A 1 94 ? -4.187 13.580 -6.166 1.00 95.31 94 ASN A C 1
ATOM 734 O O . ASN A 1 94 ? -3.801 14.286 -7.098 1.00 95.31 94 ASN A O 1
ATOM 738 N N . THR A 1 95 ? -4.056 13.934 -4.885 1.00 96.94 95 THR A N 1
ATOM 739 C CA . THR A 1 95 ? -3.545 15.250 -4.463 1.00 96.94 95 THR A CA 1
ATOM 740 C C . THR A 1 95 ? -2.020 15.318 -4.448 1.00 96.94 95 THR A C 1
ATOM 742 O O . THR A 1 95 ? -1.460 16.408 -4.519 1.00 96.94 95 THR A O 1
ATOM 745 N N . LYS A 1 96 ? -1.339 14.162 -4.416 1.00 96.06 96 LYS A N 1
ATOM 746 C CA . LYS A 1 96 ? 0.122 14.026 -4.239 1.00 96.06 96 LYS A CA 1
ATOM 747 C C . LYS A 1 96 ? 0.623 14.499 -2.873 1.00 96.06 96 LYS A C 1
ATOM 749 O O . LYS A 1 96 ? 1.833 14.610 -2.677 1.00 96.06 96 LYS A O 1
ATOM 754 N N . GLU A 1 97 ? -0.277 14.758 -1.932 1.00 97.19 97 GLU A N 1
ATOM 755 C CA . GLU A 1 97 ? 0.080 15.192 -0.587 1.00 97.19 97 GLU A CA 1
ATOM 756 C C . GLU A 1 97 ? 0.624 14.025 0.235 1.00 97.19 97 GLU A C 1
ATOM 758 O O . GLU A 1 97 ? 0.141 12.892 0.148 1.00 97.19 97 GLU A O 1
ATOM 763 N N . LEU A 1 98 ? 1.641 14.314 1.047 1.00 97.06 98 LEU A N 1
ATOM 764 C CA . LEU A 1 98 ? 2.141 13.387 2.052 1.00 97.06 98 LEU A CA 1
ATOM 765 C C . LEU A 1 98 ? 1.148 13.356 3.220 1.00 97.06 98 LEU A C 1
ATOM 767 O O . LEU A 1 98 ? 0.952 14.364 3.892 1.00 97.06 98 LEU A O 1
ATOM 771 N N . LEU A 1 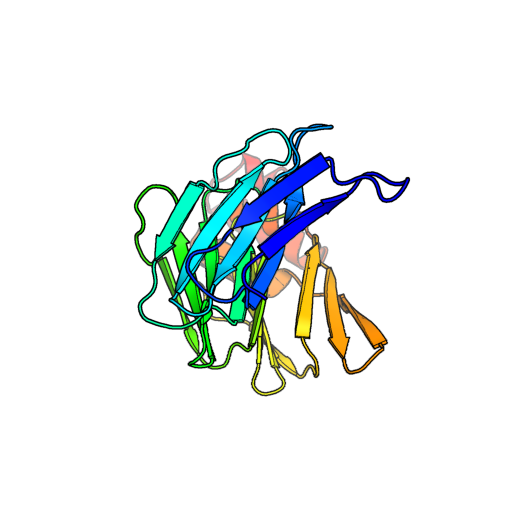99 ? 0.548 12.195 3.468 1.00 96.12 99 LEU A N 1
ATOM 772 C CA . LEU A 1 99 ? -0.421 11.985 4.541 1.00 96.12 99 LEU A CA 1
ATOM 773 C C . LEU A 1 99 ? 0.273 11.760 5.888 1.00 96.12 99 LEU A C 1
ATOM 775 O O . LEU A 1 99 ? -0.111 12.354 6.891 1.00 96.12 99 LEU A O 1
ATOM 779 N N . PHE A 1 100 ? 1.289 10.895 5.914 1.00 96.31 100 PHE A N 1
ATOM 780 C CA . PHE A 1 100 ? 2.125 10.644 7.089 1.00 96.31 100 PHE A CA 1
ATOM 781 C C . PHE A 1 100 ? 3.436 9.954 6.698 1.00 96.31 100 PHE A C 1
ATOM 783 O O . PHE A 1 100 ? 3.585 9.445 5.583 1.00 96.31 100 PHE A O 1
ATOM 790 N N . GLN A 1 101 ? 4.371 9.902 7.647 1.00 96.69 101 GLN A N 1
ATOM 791 C CA . GLN A 1 101 ? 5.617 9.159 7.514 1.00 96.69 101 GLN A CA 1
ATOM 792 C C . GLN A 1 101 ? 6.006 8.475 8.826 1.00 96.69 101 GLN A C 1
ATOM 794 O O . GLN A 1 101 ? 5.699 8.986 9.901 1.00 96.69 101 GLN A O 1
ATOM 799 N N . GLU A 1 102 ? 6.704 7.348 8.725 1.00 96.94 102 GLU A N 1
ATOM 800 C CA . GLU A 1 102 ? 7.222 6.584 9.861 1.00 96.94 102 GLU A CA 1
ATOM 801 C C . GLU A 1 102 ? 8.683 6.173 9.605 1.00 96.94 102 GLU A C 1
ATOM 803 O O . GLU A 1 102 ? 8.995 5.695 8.507 1.00 96.94 102 GLU A O 1
ATOM 808 N N . PRO A 1 103 ? 9.595 6.352 10.576 1.00 96.56 103 PRO A N 1
ATOM 809 C CA . PRO A 1 103 ? 11.001 5.992 10.422 1.00 96.56 103 PRO A CA 1
ATOM 810 C C . PRO A 1 103 ? 11.235 4.485 10.611 1.00 96.56 103 PRO A C 1
ATOM 812 O O . PRO A 1 103 ? 10.371 3.751 11.090 1.00 96.56 103 PRO A O 1
ATOM 815 N N . ASN A 1 104 ? 12.460 4.040 10.324 1.00 95.38 104 ASN A N 1
ATOM 816 C CA . ASN A 1 104 ? 12.935 2.669 10.531 1.00 95.38 104 ASN A CA 1
ATOM 817 C C . ASN A 1 104 ? 12.105 1.605 9.792 1.00 95.38 104 ASN A C 1
ATOM 819 O O . ASN A 1 104 ? 11.841 0.535 10.340 1.00 95.38 104 ASN A O 1
ATOM 823 N N . ALA A 1 105 ? 11.708 1.881 8.552 1.00 97.44 105 ALA A N 1
ATOM 824 C CA . ALA A 1 105 ? 10.983 0.969 7.682 1.00 97.44 105 ALA A CA 1
ATOM 825 C C . ALA A 1 105 ? 11.883 0.423 6.565 1.00 97.44 105 ALA A C 1
ATOM 827 O O . ALA A 1 105 ? 12.620 1.161 5.924 1.00 97.44 105 ALA A O 1
ATOM 828 N N . ASN A 1 106 ? 11.784 -0.873 6.278 1.00 96.00 106 ASN A N 1
ATOM 829 C CA . ASN A 1 106 ? 12.506 -1.542 5.193 1.00 96.00 106 ASN A CA 1
ATOM 830 C C . ASN A 1 106 ? 11.574 -2.186 4.150 1.00 96.00 106 ASN A C 1
ATOM 832 O O . ASN A 1 106 ? 11.975 -2.375 3.001 1.00 96.00 106 ASN A O 1
ATOM 836 N N . SER A 1 107 ? 10.333 -2.493 4.528 1.00 97.44 107 SER A N 1
ATOM 837 C CA . SER A 1 107 ? 9.282 -3.025 3.659 1.00 97.44 107 SER A CA 1
ATOM 838 C C . SER A 1 107 ? 7.913 -2.622 4.190 1.00 97.44 107 SER A C 1
ATOM 840 O O . SER A 1 107 ? 7.779 -2.339 5.380 1.00 97.44 107 SER A O 1
ATOM 842 N N . VAL A 1 108 ? 6.916 -2.574 3.309 1.00 98.19 108 VAL A N 1
ATOM 843 C CA . VAL A 1 108 ? 5.554 -2.132 3.621 1.00 98.19 108 VAL A CA 1
ATOM 844 C C . VAL A 1 108 ? 4.537 -2.974 2.855 1.00 98.19 108 VAL A C 1
ATOM 846 O O . VAL A 1 108 ? 4.796 -3.374 1.719 1.00 98.19 108 VAL A O 1
ATOM 849 N N . ALA A 1 109 ? 3.380 -3.225 3.464 1.00 97.81 109 ALA A N 1
ATOM 850 C CA . ALA A 1 109 ? 2.222 -3.805 2.797 1.00 97.81 109 ALA A CA 1
ATOM 851 C C . ALA A 1 109 ? 0.916 -3.178 3.295 1.00 97.81 109 ALA A C 1
ATOM 853 O O . ALA A 1 109 ? 0.726 -2.980 4.498 1.00 97.81 109 ALA A O 1
ATOM 854 N N . TRP A 1 110 ? -0.004 -2.906 2.370 1.00 97.75 110 TRP A N 1
ATOM 855 C CA . TRP A 1 110 ? -1.367 -2.493 2.715 1.00 97.75 110 TRP A CA 1
ATOM 856 C C . TRP A 1 110 ? -2.236 -3.695 3.065 1.00 97.75 110 TRP A C 1
ATOM 858 O O . TRP A 1 110 ? -2.080 -4.775 2.489 1.00 97.75 110 TRP A O 1
ATOM 868 N N . ASN A 1 111 ? -3.184 -3.497 3.982 1.00 95.81 111 ASN A N 1
ATOM 869 C CA . ASN A 1 111 ? -4.204 -4.489 4.271 1.00 95.81 111 ASN A CA 1
ATOM 870 C C . ASN A 1 111 ? -5.213 -4.546 3.121 1.00 95.81 111 ASN A C 1
ATOM 872 O O . ASN A 1 111 ? -5.906 -3.581 2.809 1.00 95.81 111 ASN A O 1
ATOM 876 N N . THR A 1 112 ? -5.332 -5.715 2.508 1.00 94.00 112 THR A N 1
ATOM 877 C CA . THR A 1 112 ? -6.244 -5.938 1.376 1.00 94.00 112 THR A CA 1
ATOM 878 C C . THR A 1 112 ? -7.732 -5.894 1.742 1.00 94.00 112 THR A C 1
ATOM 880 O O . THR A 1 112 ? -8.559 -5.747 0.845 1.00 94.00 112 THR A O 1
ATOM 883 N N . GLN A 1 113 ? -8.087 -5.981 3.030 1.00 92.31 113 GLN A N 1
ATOM 884 C CA . GLN A 1 113 ? -9.474 -5.897 3.517 1.00 92.31 113 GLN A CA 1
ATOM 885 C C . GLN A 1 113 ? -9.792 -4.580 4.238 1.00 92.31 113 GLN A C 1
ATOM 887 O O . GLN A 1 113 ? -10.950 -4.327 4.565 1.00 92.31 113 GLN A O 1
ATOM 892 N N . CYS A 1 114 ? -8.787 -3.738 4.498 1.00 91.81 114 CYS A N 1
ATOM 893 C CA . CYS A 1 114 ? -8.963 -2.495 5.241 1.00 91.81 114 CYS A CA 1
ATOM 894 C C . CYS A 1 114 ? -8.127 -1.366 4.638 1.00 91.81 114 CYS A C 1
ATOM 896 O O . CYS A 1 114 ? -6.906 -1.336 4.759 1.00 91.81 114 CYS A O 1
ATOM 898 N N . GLU A 1 115 ? -8.816 -0.415 4.014 1.00 92.25 115 GLU A N 1
ATOM 899 C CA . GLU A 1 115 ? -8.211 0.660 3.225 1.00 92.25 115 GLU A CA 1
ATOM 900 C C . GLU A 1 115 ? -7.250 1.554 4.011 1.00 92.25 115 GLU A C 1
ATOM 902 O O . GLU A 1 115 ? -6.250 2.028 3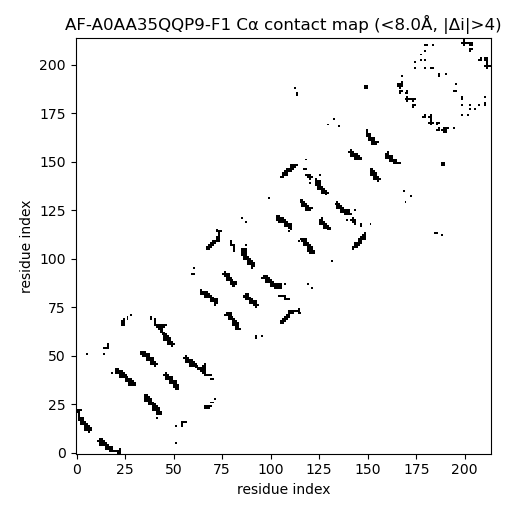.477 1.00 92.25 115 GLU A O 1
ATOM 907 N N . ASP A 1 116 ? -7.561 1.794 5.281 1.00 92.19 116 ASP A N 1
ATOM 908 C CA . ASP A 1 116 ? -6.823 2.716 6.139 1.00 92.19 116 ASP A CA 1
ATOM 909 C C . ASP A 1 116 ? -5.767 2.008 6.982 1.00 92.19 116 ASP A C 1
ATOM 911 O O . ASP A 1 116 ? -5.278 2.579 7.950 1.00 92.19 116 ASP A O 1
ATOM 915 N N . MET A 1 117 ? -5.409 0.769 6.649 1.00 94.75 117 MET A N 1
ATOM 916 C CA . MET A 1 117 ? -4.508 -0.026 7.467 1.00 94.75 117 MET A CA 1
ATOM 917 C C . MET A 1 117 ? -3.344 -0.572 6.655 1.00 94.75 117 MET A C 1
ATOM 919 O O . MET A 1 117 ? -3.517 -1.187 5.605 1.00 94.75 117 MET A O 1
ATOM 923 N N . LEU A 1 118 ? -2.140 -0.385 7.179 1.00 97.06 118 LEU A N 1
ATOM 924 C CA . LEU A 1 118 ? -0.925 -0.948 6.616 1.00 97.06 118 LEU A CA 1
ATOM 925 C C . LEU A 1 118 ? -0.041 -1.510 7.718 1.00 97.06 118 LEU A C 1
ATOM 927 O O . LEU A 1 118 ? -0.206 -1.215 8.905 1.00 97.06 118 LEU A O 1
ATOM 931 N N . CYS A 1 119 ? 0.940 -2.294 7.307 1.00 96.69 119 CYS A N 1
ATOM 932 C CA . CYS A 1 119 ? 2.037 -2.676 8.167 1.00 96.69 119 CYS A CA 1
ATOM 933 C C . CYS A 1 119 ? 3.373 -2.484 7.460 1.00 96.69 119 CYS A C 1
ATOM 935 O O . CYS A 1 119 ? 3.468 -2.513 6.233 1.00 96.69 119 CYS A O 1
ATOM 937 N N . PHE A 1 120 ? 4.415 -2.272 8.250 1.00 97.50 120 PHE A N 1
ATOM 938 C CA . PHE A 1 120 ? 5.784 -2.171 7.773 1.00 97.50 120 PHE A CA 1
ATOM 939 C C . PHE A 1 120 ? 6.725 -2.852 8.758 1.00 97.50 120 PHE A C 1
ATOM 941 O O . PHE A 1 120 ? 6.470 -2.887 9.961 1.00 97.50 120 PHE A O 1
ATOM 948 N N . SER A 1 121 ? 7.824 -3.409 8.266 1.00 96.56 121 SER A N 1
ATOM 949 C CA . SER A 1 121 ? 8.884 -3.928 9.134 1.00 96.56 121 SER A CA 1
ATOM 950 C C . SER A 1 121 ? 10.104 -3.029 9.103 1.00 96.56 121 SER A C 1
ATOM 952 O O . SER A 1 121 ? 10.335 -2.318 8.130 1.00 96.56 121 SER A O 1
ATOM 954 N N . GLY A 1 122 ? 10.920 -3.121 10.143 1.00 95.00 122 GLY A N 1
ATOM 955 C CA . GLY A 1 122 ? 12.259 -2.552 10.190 1.00 95.00 122 GLY A CA 1
ATOM 956 C C . GLY A 1 122 ? 12.752 -2.413 11.627 1.00 95.00 122 GLY A C 1
ATOM 957 O O . GLY A 1 122 ? 11.983 -2.534 12.579 1.00 95.00 122 GLY A O 1
ATOM 958 N N . GLY A 1 123 ? 14.072 -2.325 11.800 1.00 90.25 123 GLY A N 1
ATOM 959 C CA . GLY A 1 123 ? 14.695 -2.322 13.131 1.00 90.25 123 GLY A CA 1
ATOM 960 C C . GLY A 1 123 ? 14.422 -3.572 13.989 1.00 90.25 123 GLY A C 1
ATOM 961 O O . GLY A 1 123 ? 14.572 -3.508 15.204 1.00 90.25 123 GLY A O 1
ATOM 962 N N . GLY A 1 124 ? 14.000 -4.698 13.393 1.00 91.94 124 GLY A N 1
ATOM 963 C CA . GLY A 1 124 ? 13.608 -5.917 14.126 1.00 91.94 124 GLY A CA 1
ATOM 964 C C . GLY A 1 124 ? 12.181 -5.898 14.690 1.00 91.94 124 GLY A C 1
ATOM 965 O O . GLY A 1 124 ? 11.843 -6.725 15.543 1.00 91.94 124 GLY A O 1
ATOM 966 N N . TYR A 1 125 ? 11.352 -4.963 14.222 1.00 94.50 125 TYR A N 1
ATOM 967 C CA . TYR A 1 125 ? 9.953 -4.835 14.607 1.00 94.50 125 TYR A CA 1
ATOM 968 C C . TYR A 1 125 ? 9.033 -4.937 13.395 1.00 94.50 125 TYR A C 1
ATOM 970 O O . TYR A 1 125 ? 9.354 -4.477 12.296 1.00 94.50 125 TYR A O 1
ATOM 978 N N . LEU A 1 126 ? 7.866 -5.520 13.638 1.00 94.88 126 LEU A N 1
ATOM 979 C CA . LEU A 1 126 ? 6.666 -5.366 12.842 1.00 94.88 126 LEU A CA 1
ATOM 980 C C . LEU A 1 126 ? 5.865 -4.199 13.417 1.00 94.88 126 LEU A C 1
ATOM 982 O O . LEU A 1 126 ? 5.583 -4.159 14.613 1.00 94.88 126 LEU A O 1
ATOM 986 N N . ASN A 1 127 ? 5.496 -3.271 12.549 1.00 95.06 127 ASN A N 1
ATOM 987 C CA . ASN A 1 127 ? 4.758 -2.066 12.867 1.00 95.06 127 ASN A CA 1
ATOM 988 C C . ASN A 1 127 ? 3.410 -2.129 12.162 1.00 95.06 127 ASN A C 1
ATOM 990 O O . ASN A 1 127 ? 3.352 -2.337 10.950 1.00 95.06 127 ASN A O 1
ATOM 994 N N . ILE A 1 128 ? 2.332 -1.943 12.909 1.00 94.50 128 ILE A N 1
ATOM 995 C CA . ILE A 1 128 ? 0.966 -1.936 12.398 1.00 94.50 128 ILE A CA 1
ATOM 996 C C . ILE A 1 128 ? 0.400 -0.542 12.618 1.00 94.50 128 ILE A C 1
ATOM 998 O O . ILE A 1 128 ? 0.394 -0.040 13.743 1.00 94.50 128 ILE A O 1
ATOM 1002 N N . LYS A 1 129 ? -0.067 0.088 11.540 1.00 94.44 129 LYS A N 1
ATOM 1003 C CA . LYS A 1 129 ? -0.617 1.439 11.581 1.00 94.44 129 LYS A CA 1
ATOM 1004 C C . LYS A 1 129 ? -2.010 1.449 10.970 1.00 94.44 129 LYS A C 1
ATOM 1006 O O . LYS A 1 129 ? -2.196 1.039 9.825 1.00 94.44 129 LYS A O 1
ATOM 1011 N N . ALA A 1 130 ? -2.969 1.942 11.744 1.00 92.50 130 ALA A N 1
ATOM 1012 C CA . ALA A 1 130 ? -4.301 2.280 11.273 1.00 92.50 130 ALA A CA 1
ATOM 1013 C C . ALA A 1 130 ? -4.406 3.807 11.166 1.00 92.50 130 ALA A C 1
ATOM 1015 O O . ALA A 1 130 ? -4.120 4.523 12.123 1.00 92.50 130 ALA A O 1
ATOM 1016 N N . SER A 1 131 ? -4.801 4.313 10.001 1.00 89.56 131 SER A N 1
ATOM 1017 C CA . SER A 1 131 ? -4.976 5.735 9.708 1.00 89.56 131 SER A CA 1
ATOM 1018 C C . SER A 1 131 ? -3.793 6.575 10.227 1.00 89.56 131 SER A C 1
ATOM 1020 O O . SER A 1 131 ? -2.632 6.217 10.021 1.00 89.56 131 SER A O 1
ATOM 1022 N N . ASN A 1 132 ? -4.066 7.683 10.917 1.00 87.44 132 ASN A N 1
ATOM 1023 C CA . ASN A 1 132 ? -3.065 8.517 11.579 1.00 87.44 132 ASN A CA 1
ATOM 1024 C C . ASN A 1 132 ? -2.938 8.221 13.088 1.00 87.44 132 ASN A C 1
ATOM 1026 O O . ASN A 1 132 ? -2.648 9.114 13.886 1.00 87.44 132 ASN A O 1
ATOM 1030 N N . PHE A 1 133 ? -3.223 6.988 13.511 1.00 90.19 133 PHE A N 1
ATOM 1031 C CA . PHE A 1 133 ? -3.046 6.580 14.901 1.00 90.19 133 PHE A CA 1
ATOM 1032 C C . PHE A 1 133 ? -1.589 6.203 15.206 1.00 90.19 133 PHE A C 1
ATOM 1034 O O . PHE A 1 133 ? -0.805 5.936 14.281 1.00 90.19 133 PHE A O 1
ATOM 1041 N N . PRO A 1 134 ? -1.207 6.179 16.500 1.00 90.94 134 PRO A N 1
ATOM 1042 C CA . PRO A 1 134 ? 0.069 5.626 16.927 1.00 90.94 134 PRO A CA 1
ATOM 1043 C C . PRO A 1 134 ? 0.250 4.187 16.445 1.00 90.94 134 PRO A C 1
ATOM 1045 O O . PRO A 1 134 ? -0.685 3.385 16.454 1.00 90.94 134 PRO A O 1
ATOM 1048 N N . VAL A 1 135 ? 1.478 3.878 16.042 1.00 92.75 135 VAL A N 1
ATOM 1049 C CA . VAL A 1 135 ? 1.874 2.558 15.560 1.00 92.75 135 VAL A CA 1
ATOM 1050 C C . VAL A 1 135 ? 1.861 1.548 16.706 1.00 92.75 135 VAL A C 1
ATOM 1052 O O . VAL A 1 135 ? 2.412 1.803 17.776 1.00 92.75 135 VAL A O 1
ATOM 1055 N N . HIS A 1 136 ? 1.292 0.370 16.459 1.00 90.81 136 HIS A N 1
ATOM 1056 C CA . HIS A 1 136 ? 1.447 -0.785 17.335 1.00 90.81 136 HIS A CA 1
ATOM 1057 C C . HIS A 1 136 ? 2.656 -1.616 16.898 1.00 90.81 136 HIS A C 1
ATOM 1059 O O . HIS A 1 136 ? 2.786 -1.952 15.719 1.00 90.81 136 HIS A O 1
ATOM 1065 N N . GLN A 1 137 ? 3.544 -1.943 17.838 1.00 91.81 137 GLN A N 1
ATOM 1066 C CA . GLN A 1 137 ? 4.807 -2.620 17.551 1.00 91.81 137 GLN A CA 1
ATOM 1067 C C . GLN A 1 137 ? 4.864 -4.013 18.167 1.00 91.81 137 GLN A C 1
ATOM 1069 O O . GLN A 1 137 ? 4.550 -4.208 19.339 1.00 91.81 137 GLN A O 1
ATOM 1074 N N . GLN A 1 138 ? 5.372 -4.965 17.393 1.00 90.44 138 GLN A N 1
ATOM 1075 C CA . GLN A 1 138 ? 5.653 -6.326 17.832 1.00 90.44 138 GLN A CA 1
ATOM 1076 C C . GLN A 1 138 ? 7.046 -6.735 17.357 1.00 90.44 138 GLN A C 1
ATOM 1078 O O . GLN A 1 138 ? 7.439 -6.437 16.232 1.00 90.44 138 GLN A O 1
ATOM 1083 N N . LYS A 1 139 ? 7.818 -7.433 18.196 1.00 91.62 139 LYS A N 1
ATOM 1084 C CA . LYS A 1 139 ? 9.124 -7.961 17.775 1.00 91.62 139 LYS A CA 1
ATOM 1085 C C . LYS A 1 139 ? 8.931 -9.002 16.679 1.00 91.62 139 LYS A C 1
ATOM 1087 O O . LYS A 1 139 ? 8.220 -9.984 16.879 1.00 91.62 139 LYS A O 1
ATOM 1092 N N . LEU A 1 140 ? 9.595 -8.793 15.549 1.00 88.94 140 LEU A N 1
ATOM 1093 C CA . LEU A 1 140 ? 9.559 -9.707 14.420 1.00 88.94 140 LEU A CA 1
ATOM 1094 C C . LEU A 1 140 ? 10.787 -9.506 13.536 1.00 88.94 140 LEU A C 1
ATOM 1096 O O . LEU A 1 140 ? 11.161 -8.384 13.203 1.00 88.94 140 LEU A O 1
ATOM 1100 N N . GLN A 1 141 ? 11.394 -10.612 13.122 1.00 88.75 141 GLN A N 1
ATOM 1101 C CA . GLN A 1 141 ? 12.481 -10.600 12.152 1.00 88.75 141 GLN A CA 1
ATOM 1102 C C . GLN A 1 141 ? 11.955 -10.839 10.736 1.00 88.75 141 GLN A C 1
ATOM 1104 O O . GLN A 1 141 ? 11.030 -11.624 10.533 1.00 88.75 141 GLN A O 1
ATOM 1109 N N . GLY A 1 142 ? 12.591 -10.191 9.761 1.00 91.88 142 GLY A N 1
ATOM 1110 C CA . GLY A 1 142 ? 12.279 -10.337 8.342 1.00 91.88 142 GLY A CA 1
ATOM 1111 C C . GLY A 1 142 ? 11.612 -9.113 7.727 1.00 91.88 142 GLY A C 1
ATOM 1112 O O . GLY A 1 142 ? 11.657 -8.011 8.274 1.00 91.88 142 GLY A O 1
ATOM 1113 N N . PHE A 1 143 ? 11.042 -9.340 6.549 1.00 95.31 143 PHE A N 1
ATOM 1114 C CA . PHE A 1 143 ? 10.362 -8.349 5.729 1.00 95.31 143 PHE A CA 1
ATOM 1115 C C . PHE A 1 143 ? 8.879 -8.673 5.661 1.00 95.31 143 PHE A C 1
ATOM 1117 O O . PHE A 1 143 ? 8.509 -9.818 5.396 1.00 95.31 143 PHE A O 1
ATOM 1124 N N . VAL A 1 144 ? 8.032 -7.670 5.841 1.00 96.38 144 VAL A N 1
ATOM 1125 C CA . VAL A 1 144 ? 6.618 -7.789 5.500 1.00 96.38 144 VAL A CA 1
ATOM 1126 C C . VAL A 1 144 ? 6.487 -7.901 3.984 1.00 96.38 144 VAL A C 1
ATOM 1128 O O . VAL A 1 144 ? 7.025 -7.088 3.234 1.00 96.38 144 VAL A O 1
ATOM 1131 N N . VAL A 1 145 ? 5.736 -8.901 3.529 1.00 95.62 145 VAL A N 1
ATOM 1132 C CA . VAL A 1 145 ? 5.468 -9.129 2.100 1.00 95.62 145 VAL A CA 1
ATOM 1133 C C . VAL A 1 145 ? 3.980 -9.086 1.751 1.00 95.62 145 VAL A C 1
ATOM 1135 O O . VAL A 1 145 ? 3.628 -8.986 0.574 1.00 95.62 145 VAL A O 1
ATOM 1138 N N . GLY A 1 146 ? 3.095 -9.119 2.750 1.00 95.94 146 GLY A N 1
ATOM 1139 C CA . GLY A 1 146 ? 1.658 -9.001 2.534 1.00 95.94 146 GLY A CA 1
ATOM 1140 C C . GLY A 1 146 ? 0.863 -8.820 3.820 1.00 95.94 146 GLY A C 1
ATOM 1141 O O . GLY A 1 146 ? 1.302 -9.224 4.897 1.00 95.94 146 GLY A O 1
ATOM 1142 N N . TYR A 1 147 ? -0.331 -8.247 3.682 1.00 95.81 147 TYR A N 1
ATOM 1143 C CA . TYR A 1 147 ? -1.283 -8.069 4.770 1.00 95.81 147 TYR A CA 1
ATOM 1144 C C . TYR A 1 147 ? -2.717 -8.322 4.270 1.00 95.81 147 TYR A C 1
ATOM 1146 O O . TYR A 1 147 ? -3.196 -7.693 3.324 1.00 95.81 147 TYR A O 1
ATOM 1154 N N . ASN A 1 148 ? -3.404 -9.293 4.873 1.00 94.56 148 ASN A N 1
ATOM 1155 C CA . ASN A 1 148 ? -4.772 -9.658 4.528 1.00 94.56 148 ASN A CA 1
ATOM 1156 C C . ASN A 1 148 ? -5.610 -9.916 5.784 1.00 94.56 148 ASN A C 1
ATOM 1158 O O . ASN A 1 148 ? -5.375 -10.891 6.501 1.00 94.56 148 ASN A O 1
ATOM 1162 N N . GLY A 1 149 ? -6.595 -9.052 6.035 1.00 92.56 149 GLY A N 1
ATOM 1163 C CA . GLY A 1 149 ? -7.493 -9.185 7.177 1.00 92.56 149 GLY A CA 1
ATOM 1164 C C . GLY A 1 149 ? -6.723 -9.071 8.490 1.00 92.56 149 GLY A C 1
ATOM 1165 O O . GLY A 1 149 ? -6.094 -8.047 8.750 1.00 92.56 149 GLY A O 1
ATOM 1166 N N . SER A 1 150 ? -6.725 -10.140 9.284 1.00 91.94 150 SER A N 1
ATOM 1167 C CA . SER A 1 150 ? -5.971 -10.262 10.538 1.00 91.94 150 SER A CA 1
ATOM 1168 C C . SER A 1 150 ? -4.594 -10.920 10.388 1.00 91.94 150 SER A C 1
ATOM 1170 O O . SER A 1 150 ? -3.925 -11.142 11.392 1.00 91.94 150 SER A O 1
ATOM 1172 N N . LYS A 1 151 ? -4.141 -11.244 9.167 1.00 94.44 151 LYS A N 1
ATOM 1173 C CA . LYS A 1 151 ? -2.883 -11.975 8.938 1.00 94.44 151 LYS A CA 1
ATOM 1174 C C . LYS A 1 151 ? -1.854 -11.146 8.189 1.00 94.44 151 LYS A C 1
ATOM 1176 O O . LYS A 1 151 ? -2.097 -10.702 7.066 1.00 94.44 151 LYS A O 1
ATOM 1181 N N . ILE A 1 152 ? -0.675 -11.008 8.785 1.00 95.56 152 ILE A N 1
ATOM 1182 C CA . ILE A 1 152 ? 0.511 -10.431 8.150 1.00 95.56 152 ILE A CA 1
ATOM 1183 C C . ILE A 1 152 ? 1.451 -11.559 7.740 1.00 95.56 152 ILE A C 1
ATOM 1185 O O . ILE A 1 152 ? 1.696 -12.486 8.508 1.00 95.56 152 ILE A O 1
ATOM 1189 N N . PHE A 1 153 ? 1.983 -11.472 6.526 1.00 95.88 153 PHE A N 1
ATOM 1190 C CA . PHE A 1 153 ? 2.935 -12.431 5.980 1.00 95.88 153 PHE A CA 1
ATOM 1191 C C . PHE A 1 153 ? 4.333 -11.829 5.999 1.00 95.88 153 PHE A C 1
ATOM 1193 O O . PHE A 1 153 ? 4.568 -10.767 5.413 1.00 95.88 153 PHE A O 1
ATOM 1200 N N . CYS A 1 154 ? 5.254 -12.528 6.654 1.00 95.19 154 CYS A N 1
ATOM 1201 C CA . CYS A 1 154 ? 6.631 -12.101 6.830 1.00 95.19 154 CYS A CA 1
ATOM 1202 C C . CYS A 1 154 ? 7.591 -13.117 6.214 1.00 95.19 154 CYS A C 1
ATOM 1204 O O . CYS A 1 154 ? 7.506 -14.315 6.478 1.00 95.19 154 CYS A O 1
ATOM 1206 N N . LEU A 1 155 ? 8.537 -12.627 5.419 1.00 94.75 155 LEU A N 1
ATOM 1207 C CA . LEU A 1 155 ? 9.628 -13.412 4.862 1.00 94.75 155 LEU A CA 1
ATOM 1208 C C . LEU A 1 155 ? 10.895 -13.162 5.677 1.00 94.75 155 LEU A C 1
ATOM 1210 O O . LEU A 1 155 ? 11.415 -12.045 5.708 1.00 94.75 155 LEU A O 1
ATOM 1214 N N . HIS A 1 156 ? 11.431 -14.211 6.291 1.00 93.06 156 HIS A N 1
ATOM 1215 C CA . HIS A 1 156 ? 12.723 -14.164 6.965 1.00 93.06 156 HIS A CA 1
ATOM 1216 C C . HIS A 1 156 ? 13.648 -15.236 6.392 1.00 93.06 156 HIS A C 1
ATOM 1218 O O . HIS A 1 156 ? 13.380 -16.434 6.499 1.00 93.06 156 HIS A O 1
ATOM 1224 N N . VAL A 1 157 ? 14.753 -14.793 5.786 1.00 89.44 157 VAL A N 1
ATOM 1225 C CA . VAL A 1 157 ? 15.723 -15.643 5.080 1.00 89.44 157 VAL A CA 1
ATOM 1226 C C . VAL A 1 157 ? 15.061 -16.398 3.914 1.00 89.44 157 VAL A C 1
ATOM 1228 O O . VAL A 1 157 ? 14.953 -15.844 2.825 1.00 89.44 157 VAL A O 1
ATOM 1231 N N . PHE A 1 158 ? 14.568 -17.616 4.144 1.00 89.69 158 PHE A N 1
ATOM 1232 C CA . PHE A 1 158 ? 13.845 -18.440 3.164 1.00 89.69 158 PHE A CA 1
ATOM 1233 C C . PHE A 1 158 ? 12.527 -19.002 3.720 1.00 89.69 158 PHE A C 1
ATOM 1235 O O . PHE A 1 158 ? 11.921 -19.877 3.108 1.00 89.69 158 PHE A O 1
ATOM 1242 N N . SER A 1 159 ? 12.091 -18.529 4.891 1.00 92.81 159 SER A N 1
ATOM 1243 C CA . SER A 1 159 ? 10.886 -19.008 5.565 1.00 92.81 159 SER A CA 1
ATOM 1244 C C . SER A 1 159 ? 9.793 -17.947 5.547 1.00 92.81 159 SER A C 1
ATOM 1246 O O . SER A 1 159 ? 10.050 -16.780 5.856 1.00 92.81 159 SER A O 1
ATOM 1248 N N . MET A 1 160 ? 8.580 -18.370 5.195 1.00 93.88 160 MET A N 1
ATOM 1249 C CA . MET A 1 160 ? 7.378 -17.547 5.266 1.00 93.88 160 MET A CA 1
ATOM 1250 C C . MET A 1 160 ? 6.647 -17.836 6.574 1.00 93.88 160 MET A C 1
ATOM 1252 O O . MET A 1 160 ? 6.296 -18.984 6.849 1.00 93.88 160 MET A O 1
ATOM 1256 N N . THR A 1 161 ? 6.378 -16.800 7.359 1.00 93.69 161 THR A N 1
ATOM 1257 C CA . THR A 1 161 ? 5.570 -16.888 8.576 1.00 93.69 161 THR A CA 1
ATOM 1258 C C . THR A 1 161 ? 4.305 -16.056 8.430 1.00 93.69 161 THR A C 1
ATOM 1260 O O . THR A 1 161 ? 4.317 -14.970 7.851 1.00 93.69 161 THR A O 1
ATOM 1263 N N . ALA A 1 162 ? 3.196 -16.581 8.947 1.00 94.06 162 ALA A N 1
ATOM 1264 C CA . ALA A 1 162 ? 1.950 -15.841 9.085 1.00 94.06 162 ALA A CA 1
ATOM 1265 C C . ALA A 1 162 ? 1.791 -15.434 10.551 1.00 94.06 162 ALA A C 1
ATOM 1267 O O . ALA A 1 162 ? 1.839 -16.280 11.442 1.00 94.06 162 ALA A O 1
ATOM 1268 N N . VAL A 1 163 ? 1.626 -14.139 10.784 1.00 91.88 163 VAL A N 1
ATOM 1269 C CA . VAL A 1 163 ? 1.451 -13.540 12.105 1.00 91.88 163 VAL A CA 1
ATOM 1270 C C . VAL A 1 163 ? 0.009 -13.084 12.208 1.00 91.88 163 VAL A C 1
ATOM 1272 O O . VAL A 1 163 ? -0.456 -12.310 11.368 1.00 91.88 163 VAL A O 1
ATOM 1275 N N . GLU A 1 164 ? -0.697 -13.569 13.222 1.00 90.25 164 GLU A N 1
ATOM 1276 C CA . GLU A 1 164 ? -2.026 -13.064 13.544 1.00 90.25 164 GLU A CA 1
ATOM 1277 C C . GLU A 1 164 ? -1.911 -11.759 14.321 1.00 90.25 164 GLU A C 1
ATOM 1279 O O . GLU A 1 164 ? -1.139 -11.640 15.273 1.00 90.25 164 GLU A O 1
ATOM 1284 N N . VAL A 1 165 ? -2.675 -10.770 13.876 1.00 85.00 165 VAL A N 1
ATOM 1285 C CA . VAL A 1 165 ? -2.671 -9.423 14.421 1.00 85.00 165 VAL A CA 1
ATOM 1286 C C . VAL A 1 165 ? -3.968 -9.211 15.189 1.00 85.00 165 VAL A C 1
ATOM 1288 O O . VAL A 1 165 ? -5.030 -9.203 14.556 1.00 85.00 165 VAL A O 1
ATOM 1291 N N . PRO A 1 166 ? -3.911 -8.995 16.514 1.00 82.94 166 PRO A N 1
ATOM 1292 C CA . PRO A 1 166 ? -5.096 -8.636 17.277 1.00 82.94 166 PRO A CA 1
ATOM 1293 C C . PRO A 1 166 ? -5.607 -7.265 16.821 1.00 82.94 166 PRO A C 1
ATOM 1295 O O . PRO A 1 166 ? -4.854 -6.292 16.779 1.00 82.94 166 PRO A O 1
ATOM 1298 N N . GLN A 1 167 ? -6.893 -7.185 16.476 1.00 87.69 167 GLN A N 1
ATOM 1299 C CA . GLN A 1 167 ? -7.506 -5.962 15.941 1.00 87.69 167 GLN A CA 1
ATOM 1300 C C . GLN A 1 167 ? -8.169 -5.099 17.023 1.00 87.69 167 GLN A C 1
ATOM 1302 O O . GLN A 1 167 ? -8.663 -4.013 16.730 1.00 87.69 167 GLN A O 1
ATOM 1307 N N . SER A 1 168 ? -8.137 -5.532 18.288 1.00 90.25 168 SER A N 1
ATOM 1308 C CA . SER A 1 168 ? -8.754 -4.802 19.399 1.00 90.25 168 SER A CA 1
ATOM 1309 C C . SER A 1 168 ? -8.105 -3.429 19.597 1.00 90.25 168 SER A C 1
ATOM 1311 O O . SER A 1 168 ? -8.803 -2.427 19.684 1.00 90.25 168 SER A O 1
ATOM 1313 N N . ALA A 1 169 ? -6.769 -3.343 19.582 1.00 88.62 169 ALA A N 1
ATOM 1314 C CA . ALA A 1 169 ? -6.060 -2.070 19.745 1.00 88.62 169 ALA A CA 1
ATOM 1315 C C . ALA A 1 169 ? -6.449 -1.015 18.685 1.00 88.62 169 ALA A C 1
ATOM 1317 O O . ALA A 1 169 ? -6.864 0.076 19.081 1.00 88.62 169 ALA A O 1
ATOM 1318 N N . PRO A 1 170 ? -6.382 -1.295 17.364 1.00 89.62 170 PRO A N 1
ATOM 1319 C CA . PRO A 1 170 ? -6.847 -0.330 16.373 1.00 89.62 170 PRO A CA 1
ATOM 1320 C C . PRO A 1 170 ? -8.354 -0.050 16.479 1.00 89.62 170 PRO A C 1
ATOM 1322 O O . PRO A 1 170 ? -8.757 1.085 16.253 1.00 89.62 170 PRO A O 1
ATOM 1325 N N . MET A 1 171 ? -9.189 -1.021 16.870 1.00 94.06 171 MET A N 1
ATOM 1326 C CA . MET A 1 171 ? -10.624 -0.790 17.090 1.00 94.06 171 MET A CA 1
ATOM 1327 C C . MET A 1 171 ? -10.866 0.258 18.188 1.00 94.06 171 MET A C 1
ATOM 1329 O O . MET A 1 171 ? -11.596 1.221 17.950 1.00 94.06 171 MET A O 1
ATOM 1333 N N . TYR A 1 172 ? -10.221 0.118 19.353 1.00 93.38 172 TYR A N 1
ATOM 1334 C CA . TYR A 1 172 ? -10.354 1.083 20.451 1.00 93.38 172 TYR A CA 1
ATOM 1335 C C . TYR A 1 172 ? -9.854 2.477 20.058 1.00 93.38 172 TYR A C 1
ATOM 1337 O O . TYR A 1 172 ? -10.500 3.466 20.388 1.00 93.38 172 TYR A O 1
ATOM 1345 N N . GLN A 1 173 ? -8.784 2.576 19.259 1.00 92.56 173 GLN A N 1
ATOM 1346 C CA . GLN A 1 173 ? -8.314 3.867 18.737 1.00 92.56 173 GLN A CA 1
ATOM 1347 C C . GLN A 1 173 ? -9.389 4.604 17.912 1.00 92.56 173 GLN A C 1
ATOM 1349 O O . GLN A 1 173 ? -9.497 5.831 17.992 1.00 92.56 173 GLN A O 1
ATOM 1354 N N . TYR A 1 174 ? -10.200 3.880 17.129 1.00 93.06 174 TYR A N 1
ATOM 1355 C CA . TYR A 1 174 ? -11.342 4.466 16.415 1.00 93.06 174 TYR A CA 1
ATOM 1356 C C . TYR A 1 174 ? -12.513 4.792 17.356 1.00 93.06 174 TYR A C 1
ATOM 1358 O O . TYR A 1 174 ? -13.120 5.859 17.215 1.00 93.06 174 TYR A O 1
ATOM 1366 N N . LEU A 1 175 ? -12.811 3.919 18.325 1.00 93.44 175 LEU A N 1
ATOM 1367 C CA . LEU A 1 175 ? -13.869 4.127 19.322 1.00 93.44 175 LEU A CA 1
ATOM 1368 C C . LEU A 1 175 ? -13.646 5.387 20.161 1.00 93.44 175 LEU A C 1
ATOM 1370 O O . LEU A 1 175 ? -14.550 6.213 20.261 1.00 93.44 175 LEU A O 1
ATOM 1374 N N . GLU A 1 176 ? -12.429 5.603 20.666 1.00 92.69 176 GLU A N 1
ATOM 1375 C CA . GLU A 1 176 ? -12.060 6.792 21.452 1.00 92.69 176 GLU A CA 1
ATOM 1376 C C . GLU A 1 176 ? -12.305 8.107 20.690 1.00 92.69 176 GLU A C 1
ATOM 1378 O O . GLU A 1 176 ? -12.541 9.159 21.286 1.00 92.69 176 GLU A O 1
ATOM 1383 N N . ARG A 1 177 ? -12.281 8.061 19.351 1.00 92.69 177 ARG A N 1
ATOM 1384 C CA . ARG A 1 177 ? -12.575 9.203 18.471 1.00 92.69 177 ARG A CA 1
ATOM 1385 C C . ARG A 1 177 ? -14.023 9.251 17.982 1.00 92.69 177 ARG A C 1
ATOM 1387 O O . ARG A 1 177 ? -14.333 10.072 17.120 1.00 92.69 177 ARG A O 1
ATOM 1394 N N . LYS A 1 178 ? -14.904 8.398 18.513 1.00 93.62 178 LYS A N 1
ATOM 1395 C CA . LYS A 1 178 ? -16.314 8.249 18.110 1.00 93.62 178 LYS A CA 1
ATOM 1396 C C . LYS A 1 178 ? -16.489 7.903 16.626 1.00 93.62 178 LYS A C 1
ATOM 1398 O O . LYS A 1 178 ? -17.498 8.231 16.005 1.00 93.62 178 LYS A O 1
ATOM 1403 N N . MET A 1 179 ? -15.493 7.239 16.040 1.00 93.88 179 MET A N 1
ATOM 1404 C CA . MET A 1 179 ? -15.503 6.785 14.648 1.00 93.88 179 MET A CA 1
ATOM 1405 C C . MET A 1 179 ? -16.077 5.366 14.574 1.00 93.88 179 MET A C 1
ATOM 1407 O O . MET A 1 179 ? -15.372 4.395 14.298 1.00 93.88 179 MET A O 1
ATOM 1411 N N . PHE A 1 180 ? -17.366 5.233 14.890 1.00 94.38 180 PHE A N 1
ATOM 1412 C CA . PHE A 1 180 ? -18.008 3.931 15.110 1.00 94.38 180 PHE A CA 1
ATOM 1413 C C . PHE A 1 180 ? -18.031 3.044 13.859 1.00 94.38 180 PHE A C 1
ATOM 1415 O O . PHE A 1 180 ? -17.800 1.840 13.945 1.00 94.38 180 PHE A O 1
ATOM 1422 N N . LYS A 1 181 ? -18.236 3.627 12.672 1.00 93.75 181 LYS A N 1
ATOM 1423 C CA . LYS A 1 181 ? -18.281 2.874 11.407 1.00 93.75 181 LYS A CA 1
ATOM 1424 C C . LYS A 1 181 ? -16.930 2.262 11.060 1.00 93.75 181 LYS A C 1
ATOM 1426 O O . LYS A 1 181 ? -16.858 1.149 10.544 1.00 93.75 181 LYS A O 1
ATOM 1431 N N . GLU A 1 182 ? -15.855 2.992 11.315 1.00 93.25 182 GLU A N 1
ATOM 1432 C CA . GLU A 1 182 ? -14.488 2.533 11.115 1.00 93.25 182 GLU A CA 1
ATOM 1433 C C . GLU A 1 182 ? -14.106 1.499 12.174 1.00 93.25 182 GLU A C 1
ATOM 1435 O O . GLU A 1 182 ? -13.574 0.449 11.815 1.00 93.25 182 GLU A O 1
ATOM 1440 N N . ALA A 1 183 ? -14.467 1.728 13.442 1.00 93.94 183 ALA A N 1
ATOM 1441 C CA . ALA A 1 183 ? -14.291 0.747 14.511 1.00 93.94 183 ALA A CA 1
ATOM 1442 C C . ALA A 1 183 ? -14.981 -0.585 14.173 1.00 93.94 183 ALA A C 1
ATOM 1444 O O . ALA A 1 183 ? -14.359 -1.639 14.274 1.00 93.94 183 ALA A O 1
ATOM 1445 N N . TYR A 1 184 ? -16.213 -0.539 13.659 1.00 94.06 184 TYR A N 1
ATOM 1446 C CA . TYR A 1 184 ? -16.939 -1.716 13.180 1.00 94.06 184 TYR A CA 1
ATOM 1447 C C . TYR A 1 184 ? -16.210 -2.460 12.058 1.00 94.06 184 TYR A C 1
ATOM 1449 O O . TYR A 1 184 ? -16.097 -3.686 12.093 1.00 94.06 184 TYR A O 1
ATOM 1457 N N . LYS A 1 185 ? -15.665 -1.737 11.071 1.00 92.50 185 LYS A N 1
ATOM 1458 C CA . LYS A 1 185 ? -14.876 -2.357 9.994 1.00 92.50 185 LYS A CA 1
ATOM 1459 C C . LYS A 1 185 ? -13.642 -3.074 10.539 1.00 92.50 185 LYS A C 1
ATOM 1461 O O . LYS A 1 185 ? -13.339 -4.160 10.060 1.00 92.50 185 LYS A O 1
ATOM 1466 N N . ILE A 1 186 ? -12.953 -2.494 11.524 1.00 92.38 186 ILE A N 1
ATOM 1467 C CA . ILE A 1 186 ? -11.810 -3.139 12.187 1.00 92.38 186 ILE A CA 1
ATOM 1468 C C . ILE A 1 186 ? -12.262 -4.358 12.997 1.00 92.38 186 ILE A C 1
ATOM 1470 O O . ILE A 1 186 ? -11.634 -5.411 12.902 1.00 92.38 186 ILE A O 1
ATOM 1474 N N . ALA A 1 187 ? -13.378 -4.258 13.723 1.00 92.50 187 ALA A N 1
ATOM 1475 C CA . ALA A 1 187 ? -13.946 -5.370 14.481 1.00 92.50 187 ALA A CA 1
ATOM 1476 C C . ALA A 1 187 ? -14.260 -6.582 13.582 1.00 92.50 187 ALA A C 1
ATOM 1478 O O . ALA A 1 187 ? -13.951 -7.722 13.935 1.00 92.50 187 ALA A O 1
ATOM 1479 N N . CYS A 1 188 ? -14.756 -6.336 12.364 1.00 91.50 188 CYS A N 1
ATOM 1480 C CA . CYS A 1 188 ? -15.008 -7.374 11.358 1.00 91.50 188 CYS A CA 1
ATOM 1481 C C . CYS A 1 188 ? -13.747 -8.133 10.906 1.00 91.50 188 CYS A C 1
ATOM 1483 O O . CYS A 1 188 ? -13.866 -9.248 10.403 1.00 91.50 188 CYS A O 1
ATOM 1485 N N . LEU A 1 189 ? -12.547 -7.560 11.067 1.00 89.88 189 LEU A N 1
ATOM 1486 C CA . LEU A 1 189 ? -11.287 -8.239 10.738 1.00 89.88 189 LEU A CA 1
ATOM 1487 C C . LEU A 1 189 ? -10.901 -9.291 11.791 1.00 89.88 189 LEU A C 1
ATOM 1489 O O . LEU A 1 189 ? -10.098 -10.177 11.494 1.00 89.88 189 LEU A O 1
ATOM 1493 N N . GLY A 1 190 ? -11.464 -9.198 13.000 1.00 88.25 190 GLY A N 1
ATOM 1494 C CA . GLY A 1 190 ? -11.289 -10.170 14.077 1.00 88.25 190 GLY A CA 1
ATOM 1495 C C . GLY A 1 190 ? -10.943 -9.522 15.416 1.00 88.25 190 GLY A C 1
ATOM 1496 O O . GLY A 1 190 ? -9.781 -9.208 15.678 1.00 88.25 190 GLY A O 1
ATOM 1497 N N . VAL A 1 191 ? -11.949 -9.390 16.281 1.00 91.62 191 VAL A N 1
ATOM 1498 C CA . VAL A 1 191 ? -11.828 -8.977 17.692 1.00 91.62 191 VAL A CA 1
ATOM 1499 C C . VAL A 1 191 ? -12.553 -9.969 18.602 1.00 91.62 191 VAL A C 1
ATOM 1501 O O . VAL A 1 191 ? -13.219 -10.886 18.118 1.00 91.62 191 VAL A O 1
ATOM 1504 N N . THR A 1 192 ? -12.398 -9.826 19.918 1.00 91.44 192 THR A N 1
ATOM 1505 C CA . THR A 1 192 ? -13.050 -10.721 20.884 1.00 91.44 192 THR A CA 1
ATOM 1506 C C . THR A 1 192 ? -14.543 -10.409 21.039 1.00 91.44 192 THR A C 1
ATOM 1508 O O . THR A 1 192 ? -14.989 -9.302 20.747 1.00 91.44 192 THR A O 1
ATOM 1511 N N . ASP A 1 193 ? -15.329 -11.355 21.562 1.00 92.69 193 ASP A N 1
ATOM 1512 C CA . ASP A 1 193 ? -16.747 -11.115 21.885 1.00 92.69 193 ASP A CA 1
ATOM 1513 C C . ASP A 1 193 ? -16.933 -9.981 22.903 1.00 92.69 193 ASP A C 1
ATOM 1515 O O . ASP A 1 193 ? -17.948 -9.286 22.894 1.00 92.69 193 ASP A O 1
ATOM 1519 N N . THR A 1 194 ? -15.960 -9.796 23.799 1.00 94.94 194 THR A N 1
ATOM 1520 C CA . THR A 1 194 ? -15.950 -8.676 24.743 1.00 94.94 194 THR A CA 1
ATOM 1521 C C . THR A 1 194 ? -15.783 -7.357 23.998 1.00 94.94 194 THR A C 1
ATOM 1523 O O . THR A 1 194 ? -16.578 -6.451 24.206 1.00 94.94 194 THR A O 1
ATOM 1526 N N . ASP A 1 195 ? -14.828 -7.278 23.068 1.00 95.50 195 ASP A N 1
ATOM 1527 C CA . ASP A 1 195 ? -14.606 -6.079 22.249 1.00 95.50 195 ASP A CA 1
ATOM 1528 C C . ASP A 1 195 ? -15.836 -5.720 21.401 1.00 95.50 195 ASP A C 1
ATOM 1530 O O . ASP A 1 195 ? -16.170 -4.546 21.259 1.00 95.50 195 ASP A O 1
ATOM 1534 N N . TRP A 1 196 ? -16.552 -6.725 20.881 1.00 95.94 196 TRP A N 1
ATOM 1535 C CA . TRP A 1 196 ? -17.823 -6.521 20.180 1.00 95.94 196 TRP A CA 1
ATOM 1536 C C . TRP A 1 196 ? -18.897 -5.894 21.073 1.00 95.94 196 TRP A C 1
ATOM 1538 O O . TRP A 1 196 ? -19.607 -4.988 20.634 1.00 95.94 196 TRP A O 1
ATOM 1548 N N . LYS A 1 197 ? -19.014 -6.350 22.326 1.00 95.50 197 LYS A N 1
ATOM 1549 C CA . LYS A 1 197 ? -19.969 -5.783 23.291 1.00 95.50 197 LYS A CA 1
ATOM 1550 C C . LYS A 1 197 ? -19.620 -4.343 23.646 1.00 95.50 197 LYS A C 1
ATOM 1552 O O . LYS A 1 197 ? -20.521 -3.510 23.668 1.00 95.50 197 LYS A O 1
ATOM 1557 N N . GLU A 1 198 ? -18.342 -4.052 23.879 1.00 96.00 198 GLU A N 1
ATOM 1558 C CA . GLU A 1 198 ? -17.877 -2.689 24.162 1.00 96.00 198 GLU A CA 1
ATOM 1559 C C . GLU A 1 198 ? -18.146 -1.755 22.973 1.00 96.00 198 GLU A C 1
ATOM 1561 O O . GLU A 1 198 ? -18.728 -0.688 23.150 1.00 96.00 198 GLU A O 1
ATOM 1566 N N . LEU A 1 199 ? -17.842 -2.187 21.740 1.00 96.62 199 LEU A N 1
ATOM 1567 C CA . LEU A 1 199 ? -18.179 -1.436 20.525 1.00 96.62 199 LEU A CA 1
ATOM 1568 C C . LEU A 1 199 ? -19.683 -1.141 20.430 1.00 96.62 199 LEU A C 1
ATOM 1570 O O . LEU A 1 199 ? -20.064 -0.016 20.107 1.00 96.62 199 LEU A O 1
ATOM 1574 N N . ALA A 1 200 ? -20.538 -2.131 20.701 1.00 96.19 200 ALA A N 1
ATOM 1575 C CA . ALA A 1 200 ? -21.985 -1.957 20.636 1.00 96.19 200 ALA A CA 1
ATOM 1576 C C . ALA A 1 200 ? -22.506 -0.979 21.703 1.00 96.19 200 ALA A C 1
ATOM 1578 O O . ALA A 1 200 ? -23.360 -0.145 21.398 1.00 96.19 200 ALA A O 1
ATOM 1579 N N . MET A 1 201 ? -21.979 -1.052 22.930 1.00 96.06 201 MET A N 1
ATOM 1580 C CA . MET A 1 201 ? -22.346 -0.151 24.027 1.00 96.06 201 MET A CA 1
ATOM 1581 C C . MET A 1 201 ? -21.905 1.289 23.748 1.00 96.06 201 MET A C 1
ATOM 1583 O O . MET A 1 201 ? -22.739 2.191 23.784 1.00 96.06 201 MET A O 1
ATOM 1587 N N . GLU A 1 202 ? -20.643 1.501 23.372 1.00 96.44 202 GLU A N 1
ATOM 1588 C CA . GLU A 1 202 ? -20.109 2.825 23.017 1.00 96.44 202 GLU A CA 1
ATOM 1589 C C . GLU A 1 202 ? -20.846 3.435 21.816 1.00 96.44 202 GLU A C 1
ATOM 1591 O O . GLU A 1 202 ? -21.172 4.623 21.807 1.00 96.44 202 GLU A O 1
ATOM 1596 N N . ALA A 1 203 ? -21.175 2.625 20.803 1.00 96.38 203 ALA A N 1
ATOM 1597 C CA . ALA A 1 203 ? -21.973 3.079 19.667 1.00 96.38 203 ALA A CA 1
ATOM 1598 C C . ALA A 1 203 ? -23.402 3.462 20.086 1.00 96.38 203 ALA A C 1
ATOM 1600 O O . ALA A 1 203 ? -23.924 4.470 19.608 1.00 96.38 203 ALA A O 1
ATOM 1601 N N . LEU A 1 204 ? -24.030 2.706 20.995 1.00 95.88 204 LEU A N 1
ATOM 1602 C CA . LEU A 1 204 ? -25.368 3.005 21.506 1.00 95.88 204 LEU A CA 1
ATOM 1603 C C . LEU A 1 204 ? -25.383 4.312 22.310 1.00 95.88 204 LEU A C 1
ATOM 1605 O O . LEU A 1 204 ? -26.245 5.161 22.078 1.00 95.88 204 LEU A O 1
ATOM 1609 N N . GLU A 1 205 ? -24.416 4.498 23.210 1.00 94.69 205 GLU A N 1
ATOM 1610 C CA . GLU A 1 205 ? -24.237 5.741 23.971 1.00 94.69 205 GLU A CA 1
ATOM 1611 C C . GLU A 1 205 ? -23.897 6.926 23.055 1.00 94.69 205 GLU A C 1
ATOM 1613 O O . GLU A 1 205 ? -24.363 8.049 23.265 1.00 94.69 205 GLU A O 1
ATOM 1618 N N . GLY A 1 206 ? -23.150 6.666 21.981 1.00 94.19 206 GLY A N 1
ATOM 1619 C CA . GLY A 1 206 ? -22.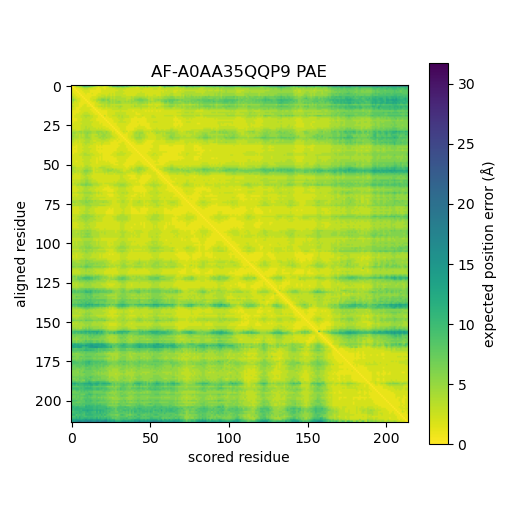847 7.608 20.907 1.00 94.19 206 GLY A CA 1
ATOM 1620 C C . GLY A 1 206 ? -23.995 7.881 19.929 1.00 94.19 206 GLY A C 1
ATOM 1621 O O . GLY A 1 206 ? -23.800 8.669 19.002 1.00 94.19 206 GLY A O 1
ATOM 1622 N N . LEU A 1 207 ? -25.173 7.271 20.123 1.00 94.44 207 LEU A N 1
ATOM 1623 C CA . LEU A 1 207 ? -26.355 7.357 19.250 1.00 94.44 207 LEU A CA 1
ATOM 1624 C C . LEU A 1 207 ? -26.117 6.856 17.808 1.00 94.44 207 LEU A C 1
ATOM 1626 O O . LEU A 1 207 ? -26.857 7.211 16.888 1.00 94.44 207 LEU A O 1
ATOM 1630 N N . GLU A 1 208 ? -25.110 6.006 17.594 1.00 95.62 208 GLU A N 1
ATOM 1631 C CA . GLU A 1 208 ? -24.869 5.293 16.335 1.00 95.62 208 GLU A CA 1
ATOM 1632 C C . GLU A 1 208 ? -25.568 3.926 16.365 1.00 95.62 208 GLU A C 1
ATOM 1634 O O . GLU A 1 208 ? -24.979 2.864 16.585 1.00 95.62 208 GLU A O 1
ATOM 1639 N N . PHE A 1 209 ? -26.885 3.965 16.163 1.00 93.56 209 PHE A N 1
ATOM 1640 C CA . PHE A 1 209 ? -27.742 2.784 16.264 1.00 93.56 209 PHE A CA 1
ATOM 1641 C C . PHE A 1 209 ? -27.507 1.746 15.160 1.00 93.56 209 PHE A C 1
ATOM 1643 O O . PHE A 1 209 ? -27.767 0.563 15.376 1.00 93.56 209 PHE A O 1
ATOM 1650 N N . GLU A 1 210 ? -27.034 2.160 13.980 1.00 94.94 210 GLU A N 1
ATOM 1651 C CA . GLU A 1 210 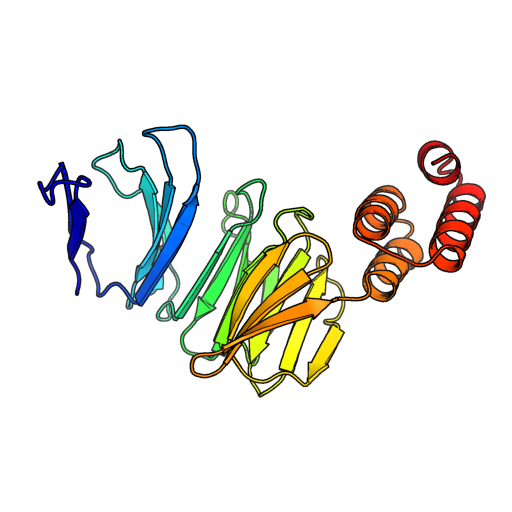? -26.762 1.231 12.877 1.00 94.94 210 GLU A CA 1
ATOM 1652 C C . GLU A 1 210 ? -25.575 0.330 13.200 1.00 94.94 210 GLU A C 1
ATOM 1654 O O . GLU A 1 210 ? -25.610 -0.856 12.881 1.00 94.94 210 GLU A O 1
ATOM 1659 N N . THR A 1 211 ? -24.557 0.882 13.857 1.00 92.62 211 THR A N 1
ATOM 1660 C CA . THR A 1 211 ? -23.374 0.164 14.326 1.00 92.62 211 THR A CA 1
ATOM 1661 C C . THR A 1 211 ? -23.691 -0.645 15.576 1.00 92.62 211 THR A C 1
ATOM 1663 O O . THR A 1 211 ? -23.361 -1.824 15.619 1.00 92.62 211 THR A O 1
ATOM 1666 N N . ALA A 1 212 ? -24.399 -0.056 16.548 1.00 93.06 212 ALA A N 1
ATOM 1667 C CA . ALA A 1 212 ? -24.768 -0.732 17.796 1.00 93.06 212 ALA A CA 1
ATOM 1668 C C . ALA A 1 212 ? -25.644 -1.981 17.589 1.00 93.06 212 ALA A C 1
ATOM 1670 O O . ALA A 1 212 ? -25.673 -2.872 18.432 1.00 93.06 212 ALA A O 1
ATOM 1671 N N . LYS A 1 213 ? -26.387 -2.039 16.477 1.00 92.38 213 LYS A N 1
ATOM 1672 C CA . LYS A 1 213 ? -27.274 -3.156 16.131 1.00 92.38 213 LYS A CA 1
ATOM 1673 C C . LYS A 1 213 ? -26.557 -4.350 15.482 1.00 92.38 213 LYS A C 1
ATOM 1675 O O . LYS A 1 213 ? -27.169 -5.417 15.402 1.00 92.38 213 LYS A O 1
ATOM 1680 N N . LYS A 1 214 ? -25.358 -4.159 14.923 1.00 86.12 214 LYS A N 1
ATOM 1681 C CA . LYS A 1 214 ? -24.630 -5.216 14.199 1.00 86.12 214 LYS A CA 1
ATOM 1682 C C . LYS A 1 214 ? -24.142 -6.310 15.132 1.00 86.12 214 LYS A C 1
ATOM 1684 O O . LYS A 1 214 ? -24.173 -7.466 14.656 1.00 86.12 214 LYS A O 1
#

Solvent-accessible surface area (backbone atoms only — not comparable to full-atom values): 11272 Å² total; per-residue (Å²): 100,40,70,47,75,43,60,46,99,86,68,48,76,77,46,71,45,79,49,98,40,42,60,52,33,80,37,81,72,53,61,58,93,77,44,35,28,33,38,38,25,15,51,68,13,40,30,31,39,35,33,78,72,46,89,62,71,42,80,68,51,73,46,95,48,27,33,50,25,57,36,56,28,65,84,66,49,36,39,39,35,16,33,72,83,24,31,33,38,30,28,35,58,84,80,66,44,77,75,51,72,45,75,55,18,62,22,42,21,34,19,65,73,38,70,56,28,37,35,32,10,29,92,54,26,36,35,40,33,46,69,93,51,81,68,47,77,44,84,39,75,53,35,37,74,38,28,50,65,34,37,36,32,29,43,38,100,92,45,80,44,78,43,79,50,80,27,51,65,62,19,50,61,27,45,81,68,71,35,48,72,58,18,50,57,36,42,74,46,45,50,53,76,66,55,52,50,50,53,25,50,54,19,46,78,67,68,37,58,78,61,33,68,108

Nearest PDB structures (foldseek):
  8fgw-assembly1_B  TM=9.775E-01  e=1.330E-37  Homo sapiens
  8bbe-assembly1_C  TM=9.725E-01  e=2.376E-37  Homo sapiens
  8bbg-assembly1_C  TM=9.724E-01  e=2.376E-37  Homo sapiens
  8fh3-assembly1_B  TM=9.723E-01  e=6.015E-37  Homo sapiens
  8hmd-assembly1_A  TM=9.206E-01  e=3.251E-24  Tetrahymena thermophila

Foldseek 3Di:
DQKDFDADPVRHTPAIDGHPAAWQDKDWLQDPVQFTWIWTWGQCQWIWIDTNNDRDTHTQDGDNFGFHEKEAFLVRQKIWTQGPQQKTWIAGSPVRDTQDMDHFFRYKEYENQARQWIWTDGPQWIWIDGHPDDIDIDGHDATFDYHYLQWTWGDHPHDIDIDGHALLVVLVVCLVVVVLVNSLSSVVSDYDPVSLCVSLVSCVVVVVNVSNVD

Secondary structure (DSSP, 8-state):
--EEEEE-TTS-EEEEEE-SS-EEEEEEEE-STT--EEEEEETTSEEEEEETT-SSPEEEEE-SS-EEEEEE-TTS-EEEEEETTSEEEEEETTT--EEEEEES-SEEEEBTT-TTEEEEEETTEEEEEETTSPPEEEE--SEEEEEETTEEEEEETTEEEEEE---HHHHHHHHTTT-HHHHHHHHHHH--HHHHHHHHHHHHHTT-HHHHT-

Mean predicted aligned error: 4.23 Å

Radius of gyration: 19.1 Å; Cα contacts (8 Å, |Δi|>4): 507; chains: 1; bounding box: 46×35×51 Å

pLDDT: mean 94.6, std 2.84, range [82.94, 98.5]

InterPro domains:
  IPR036322 WD40-repeat-containing domain superfamily [SSF50978] (37-128)
  IPR039857 Intraflagellar transport protein 122/121 homolog [PTHR12764] (1-214)
  IPR056152 IFT122, second beta-propeller domain [PF23377] (1-160)
  IPR057411 Intraflagellar transport protein 122 homolog, TPR domain [PF25295] (167-214)

Sequence (214 aa):
EKRLQCLSFSGVKEREWLMESLIRYIKVIGGPPGREGLLVGLKNGQILKIFVDNPFAIVLLKQSTAVRCLDMSASRNKLAVVDENDTCLVYDINTKELLFQEPNANSVAWNTQCEDMLCFSGGGYLNIKASNFPVHQQKLQGFVVGYNGSKIFCLHVFSMTAVEVPQSAPMYQYLERKMFKEAYKIACLGVTDTDWKELAMEALEGLEFETAKK